Protein 3I47 (pdb70)

InterPro domains:
  IPR001753 Enoyl-CoA hydratase/isomerase-like domain [PF00378] (25-276)
  IPR014748 Enoyl-CoA hydratase, C-terminal [G3DSA:1.10.12.10] (220-282)
  IPR029045 ClpP/crotonase-like domain superfamily [SSF52096] (13-276)
  IPR051683 Enoyl-CoA Hydratase/Isomerase Domain-Containing Protein [PTHR42964] (22-277)

Organism: Legionella pneumophila subsp. pneumophila (strain Philadelphia 1 / ATCC 33152 / DSM 7513) (NCBI:txid272624)

B-factor: mean 20.6, std 8.64, range [8.98, 69.23]

Foldseek 3Di:
DPFQWDWDDDLQEIEIEGEPAVQQSADFLVSLLVLQVRLVVLLPDPSHQEYEYYYDHQWRHQYHGPVRVVVLVPDDPVRVVVRLVSLLVSLVSQLPRLHAYEYQTHAEQEQSSLLNLLSGPAYAYEQAYKYWDQQVVVVGFSPSSPVSVCVQQNPVVSVVRRVPRDMDGPVVCCVSRSHVHYHHPVCSVVVVVVVRSVLQQPQRVVSSVVVVVVVVPPPDDPDPVVVVVVVVVVVVLCPDPQNVQVVVCVVVVHRRPSD

Nearest PDB structures (foldseek):
  3i47-assembly1_A  TM=1.004E+00  e=1.026E-53  Legionella pneumophila subsp. pneumophila str. Philadelphia 1
  4kpk-assembly1_A  TM=9.362E-01  e=5.082E-29  Shewanella pealeana ATCC 700345
  1uiy-assembly1_A  TM=9.204E-01  e=7.656E-24  Thermus thermophilus
  4zu2-assembly1_C  TM=9.075E-01  e=1.411E-23  Pseudomonas aeruginosa
  4jfc-assembly1_A  TM=9.046E-01  e=9.209E-21  Polaromonas sp. JS666

Structure (mmCIF, N/CA/C/O backbone):
data_3I47
#
_entry.id   3I47
#
_cell.length_a   124.596
_cell.length_b   124.596
_cell.length_c   150.395
_cell.angle_alpha   90.000
_cell.angle_beta   90.000
_cell.angle_gamma   120.000
#
_symmetry.space_group_name_H-M   'H 3 2'
#
loop_
_entity.id
_entity.type
_entity.pdbx_description
1 polymer 'Enoyl CoA hydratase/isomerase (Crotonase)'
2 water water
#
loop_
_atom_site.group_PDB
_atom_site.id
_atom_site.type_symbol
_atom_site.label_atom_id
_atom_site.label_alt_id
_atom_site.label_comp_id
_atom_site.label_asym_id
_atom_site.label_entity_id
_atom_site.label_seq_id
_atom_site.pdbx_PDB_ins_code
_atom_site.Cartn_x
_atom_site.Cartn_y
_atom_site.Cartn_z
_atom_site.occupancy
_atom_site.B_iso_or_equiv
_atom_site.auth_seq_id
_atom_site.auth_comp_id
_atom_site.auth_asym_id
_atom_site.auth_atom_id
_atom_site.pdbx_PDB_model_num
ATOM 1 N N . SER A 1 2 ? 22.345 57.343 65.380 1.00 34.62 2 SER A N 1
ATOM 2 C CA . SER A 1 2 ? 23.004 56.039 65.099 1.00 34.34 2 SER A CA 1
ATOM 3 C C . SER A 1 2 ? 24.407 56.001 65.702 1.00 33.40 2 SER A C 1
ATOM 4 O O . SER A 1 2 ? 25.177 56.954 65.559 1.00 33.87 2 SER A O 1
ATOM 7 N N . LEU A 1 3 ? 24.726 54.905 66.386 1.00 32.28 3 LEU A N 1
ATOM 8 C CA . LEU A 1 3 ? 26.088 54.661 66.859 1.00 31.10 3 LEU A CA 1
ATOM 9 C C . LEU A 1 3 ? 26.902 54.087 65.702 1.00 30.00 3 LEU A C 1
ATOM 10 O O . LEU A 1 3 ? 26.846 52.883 65.422 1.00 31.06 3 LEU A O 1
ATOM 15 N N . SER A 1 4 ? 27.646 54.955 65.021 1.00 27.28 4 SER A N 1
ATOM 16 C CA . SER A 1 4 ? 28.309 54.564 63.783 1.00 24.62 4 SER A CA 1
ATOM 17 C C . SER A 1 4 ? 29.834 54.592 63.844 1.00 22.03 4 SER A C 1
ATOM 18 O O . SER A 1 4 ? 30.486 54.139 62.903 1.00 22.16 4 SER A O 1
ATOM 21 N N . ASP A 1 5 ? 30.400 55.097 64.938 1.00 19.97 5 ASP A N 1
ATOM 22 C CA . ASP A 1 5 ? 31.869 55.157 65.061 1.00 19.32 5 ASP A CA 1
ATOM 23 C C . ASP A 1 5 ? 32.522 53.797 65.279 1.00 18.08 5 ASP A C 1
ATOM 24 O O . ASP A 1 5 ? 33.650 53.570 64.830 1.00 17.28 5 ASP A O 1
ATOM 29 N N . LEU A 1 6 ? 31.824 52.915 65.982 1.00 17.66 6 LEU A N 1
ATOM 30 C CA . LEU A 1 6 ? 32.334 51.588 66.248 1.00 18.59 6 LEU A CA 1
ATOM 31 C C . LEU A 1 6 ? 31.194 50.605 66.074 1.00 18.36 6 LEU A C 1
ATOM 32 O O . LEU A 1 6 ? 30.196 50.684 66.794 1.00 19.28 6 LEU A O 1
ATOM 37 N N . LEU A 1 7 ? 31.334 49.712 65.098 1.00 17.02 7 LEU A N 1
ATOM 38 C CA . LEU A 1 7 ? 30.323 48.721 64.804 1.00 16.93 7 LEU A CA 1
ATOM 39 C C . LEU A 1 7 ? 30.602 47.437 65.569 1.00 17.17 7 LEU A C 1
ATOM 40 O O . LEU A 1 7 ? 31.751 47.124 65.868 1.00 17.30 7 LEU A O 1
ATOM 45 N N . TYR A 1 8 ? 29.546 46.723 65.921 1.00 17.93 8 TYR A N 1
ATOM 46 C CA . TYR A 1 8 ? 29.691 45.456 66.637 1.00 19.02 8 TYR A CA 1
ATOM 47 C C . TYR A 1 8 ? 28.664 44.463 66.138 1.00 20.10 8 TYR A C 1
ATOM 48 O O . TYR A 1 8 ? 27.461 44.745 66.157 1.00 20.62 8 TYR A O 1
ATOM 57 N N . GLU A 1 9 ? 29.133 43.306 65.673 1.00 20.53 9 GLU A N 1
ATOM 58 C CA . GLU A 1 9 ? 28.235 42.233 65.242 1.00 21.87 9 GLU A CA 1
ATOM 59 C C . GLU A 1 9 ? 28.856 40.870 65.507 1.00 21.78 9 GLU A C 1
ATOM 60 O O . GLU A 1 9 ? 30.076 40.757 65.638 1.00 21.00 9 GLU A O 1
ATOM 66 N N . ILE A 1 10 ? 28.001 39.855 65.598 1.00 22.53 10 ILE A N 1
ATOM 67 C CA . ILE A 1 10 ? 28.437 38.472 65.787 1.00 23.79 10 ILE A CA 1
ATOM 68 C C . ILE A 1 10 ? 28.074 37.647 64.552 1.00 24.78 10 ILE A C 1
ATOM 69 O O . ILE A 1 10 ? 26.924 37.681 64.098 1.00 25.09 10 ILE A O 1
ATOM 74 N N . GLN A 1 11 ? 29.060 36.943 63.998 1.00 24.96 11 GLN A N 1
ATOM 75 C CA . GLN A 1 11 ? 28.862 35.991 62.895 1.00 26.37 11 GLN A CA 1
ATOM 76 C C . GLN A 1 11 ? 29.493 34.650 63.263 1.00 27.18 11 GLN A C 1
ATOM 77 O O . GLN A 1 11 ? 30.675 34.613 63.559 1.00 27.01 11 GLN A O 1
ATOM 83 N N . ASP A 1 12 ? 28.735 33.552 63.209 1.00 28.56 12 ASP A N 1
ATOM 84 C CA . ASP A 1 12 ? 29.316 32.195 63.398 1.00 29.10 12 ASP A CA 1
ATOM 85 C C . ASP A 1 12 ? 30.344 32.126 64.556 1.00 26.05 12 ASP A C 1
ATOM 86 O O . ASP A 1 12 ? 31.495 31.672 64.378 1.00 26.52 12 ASP A O 1
ATOM 91 N N . LYS A 1 13 ? 29.911 32.594 65.728 1.00 22.61 13 LYS A N 1
ATOM 92 C CA . LYS A 1 13 ? 30.687 32.574 66.975 1.00 19.91 13 LYS A CA 1
ATOM 93 C C . LYS A 1 13 ? 31.908 33.496 66.989 1.00 17.35 13 LYS A C 1
ATOM 94 O O . LYS A 1 13 ? 32.739 33.416 67.901 1.00 17.02 13 LYS A O 1
ATOM 100 N N . VAL A 1 14 ? 31.976 34.392 66.004 1.00 16.57 14 VAL A N 1
ATOM 101 C CA . VAL A 1 14 ? 33.029 35.413 65.956 1.00 16.23 14 VAL A CA 1
ATOM 102 C C . VAL A 1 14 ? 32.429 36.795 66.247 1.00 16.17 14 VAL A C 1
ATOM 103 O O . VAL A 1 14 ? 31.532 37.259 65.535 1.00 17.21 14 VAL A O 1
ATOM 107 N N . GLY A 1 15 ? 32.925 37.448 67.295 1.00 15.26 15 GLY A N 1
ATOM 108 C CA . GLY A 1 15 ? 32.510 38.827 67.598 1.00 15.57 15 GLY A CA 1
ATOM 109 C C . GLY A 1 15 ? 33.409 39.777 66.841 1.00 16.15 15 GLY A C 1
ATOM 110 O O . GLY A 1 15 ? 34.631 39.671 66.929 1.00 17.01 15 GLY A O 1
ATOM 111 N N . LEU A 1 16 ? 32.806 40.686 66.082 1.00 16.18 16 LEU A N 1
ATOM 112 C CA . LEU A 1 16 ? 33.554 41.589 65.210 1.00 16.97 16 LEU A CA 1
ATOM 113 C C . LEU A 1 16 ? 33.367 43.028 65.666 1.00 16.38 16 LEU A C 1
ATOM 114 O O . LEU A 1 16 ? 32.242 43.533 65.661 1.00 17.75 16 LEU A O 1
ATOM 119 N N . LEU A 1 17 ? 34.454 43.668 66.097 1.00 14.57 17 LEU A N 1
ATOM 120 C CA . LEU A 1 17 ? 34.438 45.098 66.433 1.00 15.02 17 LEU A CA 1
ATOM 121 C C . LEU A 1 17 ? 35.089 45.816 65.279 1.00 14.53 17 LEU A C 1
ATOM 122 O O . LEU A 1 17 ? 36.240 45.522 64.949 1.00 14.53 17 LEU A O 1
ATOM 127 N N . THR A 1 18 ? 34.367 46.747 64.658 1.00 13.35 18 THR A N 1
ATOM 128 C CA . THR A 1 18 ? 34.895 47.468 63.500 1.00 13.59 18 THR A CA 1
ATOM 129 C C . THR A 1 18 ? 34.984 48.977 63.737 1.00 13.38 18 THR A C 1
ATOM 130 O O . THR A 1 18 ? 33.959 49.655 63.868 1.00 13.74 18 THR A O 1
ATOM 134 N N . MET A 1 19 ? 36.208 49.498 63.766 1.00 12.59 19 MET A N 1
ATOM 135 C CA . MET A 1 19 ? 36.406 50.946 63.834 1.00 12.37 19 MET A CA 1
ATOM 136 C C . MET A 1 19 ? 35.908 51.570 62.532 1.00 13.26 19 MET A C 1
ATOM 137 O O . MET A 1 19 ? 36.318 51.170 61.443 1.00 13.68 19 MET A O 1
ATOM 142 N N . ASN A 1 20 ? 35.021 52.556 62.654 1.00 13.88 20 ASN A N 1
ATOM 143 C CA . ASN A 1 20 ? 34.269 53.025 61.492 1.00 14.70 20 ASN A CA 1
ATOM 144 C C . ASN A 1 20 ? 34.281 54.554 61.350 1.00 14.79 20 ASN A C 1
ATOM 145 O O . ASN A 1 20 ? 33.355 55.145 60.766 1.00 15.44 20 ASN A O 1
ATOM 150 N N . ARG A 1 21 ? 35.331 55.193 61.861 1.00 14.03 21 ARG A N 1
ATOM 151 C CA . ARG A 1 21 ? 35.532 56.633 61.623 1.00 15.02 21 ARG A CA 1
ATOM 152 C C . ARG A 1 21 ? 36.281 56.820 60.310 1.00 16.03 21 ARG A C 1
ATOM 153 O O . ARG A 1 21 ? 37.459 57.185 60.299 1.00 15.77 21 ARG A O 1
ATOM 161 N N . ILE A 1 22 ? 35.594 56.538 59.204 1.00 16.81 22 ILE A N 1
ATOM 162 C CA . ILE A 1 22 ? 36.235 56.502 57.890 1.00 17.76 22 ILE A CA 1
ATOM 163 C C . ILE A 1 22 ? 36.851 57.848 57.497 1.00 17.77 22 ILE A C 1
ATOM 164 O O . ILE A 1 22 ? 37.997 57.901 57.051 1.00 17.87 22 ILE A O 1
ATOM 169 N N . SER A 1 23 ? 36.115 58.937 57.694 1.00 18.52 23 SER A N 1
ATOM 170 C CA . SER A 1 23 ? 36.608 60.247 57.279 1.00 19.15 23 SER A CA 1
ATOM 171 C C . SER A 1 23 ? 37.815 60.730 58.092 1.00 19.35 23 SER A C 1
ATOM 172 O O . SER A 1 23 ? 38.626 61.524 57.596 1.00 20.99 23 SER A O 1
ATOM 175 N N . LYS A 1 24 ? 37.932 60.245 59.330 1.00 17.93 24 LYS A N 1
ATOM 176 C CA . LYS A 1 24 ? 39.028 60.609 60.230 1.00 17.68 24 LYS A CA 1
ATOM 177 C C . LYS A 1 24 ? 40.112 59.525 60.289 1.00 16.42 24 LYS A C 1
ATOM 178 O O . LYS A 1 24 ? 41.027 59.604 61.109 1.00 15.78 24 LYS A O 1
ATOM 184 N N . HIS A 1 25 ? 40.007 58.524 59.415 1.00 16.00 25 HIS A N 1
ATOM 185 C CA . HIS A 1 25 ? 40.987 57.420 59.354 1.00 16.55 25 HIS A CA 1
ATOM 186 C C . HIS A 1 25 ? 41.183 56.726 60.699 1.00 14.83 25 HIS A C 1
ATOM 187 O O . HIS A 1 25 ? 42.302 56.289 61.037 1.00 14.73 25 HIS A O 1
ATOM 194 N N . ASN A 1 26 ? 40.094 56.611 61.460 1.00 13.98 26 ASN A N 1
ATOM 195 C CA . ASN A 1 26 ? 40.120 55.923 62.754 1.00 13.31 26 ASN A CA 1
ATOM 196 C C . ASN A 1 26 ? 41.154 56.472 63.723 1.00 13.47 26 ASN A C 1
ATOM 197 O O . ASN A 1 26 ? 41.702 55.740 64.548 1.00 13.48 26 ASN A O 1
ATOM 202 N N . ALA A 1 27 ? 41.372 57.783 63.650 1.00 13.38 27 ALA A N 1
ATOM 203 C CA . ALA A 1 27 ? 42.296 58.436 64.572 1.00 13.66 27 ALA A CA 1
ATOM 204 C C . ALA A 1 27 ? 41.744 58.338 65.990 1.00 13.99 27 ALA A C 1
ATOM 205 O O . ALA A 1 27 ? 40.546 58.559 66.220 1.00 15.24 27 ALA A O 1
ATOM 207 N N . PHE A 1 28 ? 42.613 57.989 66.931 1.00 13.11 28 PHE A N 1
ATOM 208 C CA . PHE A 1 28 ? 42.201 57.663 68.302 1.00 13.61 28 PHE A CA 1
ATOM 209 C C . PHE A 1 28 ? 41.863 58.876 69.164 1.00 13.71 28 PHE A C 1
ATOM 210 O O . PHE A 1 28 ? 42.521 59.928 69.097 1.00 13.85 28 PHE A O 1
ATOM 218 N N . ASP A 1 29 ? 40.826 58.729 69.979 1.00 12.57 29 ASP A N 1
ATOM 219 C CA . ASP A 1 29 ? 40.604 59.620 71.123 1.00 12.52 29 ASP A CA 1
ATOM 220 C C . ASP A 1 29 ? 39.972 58.810 72.254 1.00 12.49 29 ASP A C 1
ATOM 221 O O . ASP A 1 29 ? 39.706 57.609 72.083 1.00 13.19 29 ASP A O 1
ATOM 226 N N . ASN A 1 30 ? 39.746 59.437 73.404 1.00 12.59 30 ASN A N 1
ATOM 227 C CA . ASN A 1 30 ? 39.261 58.705 74.561 1.00 13.10 30 ASN A CA 1
ATOM 228 C C . ASN A 1 30 ? 37.820 58.212 74.366 1.00 13.05 30 ASN A C 1
ATOM 229 O O . ASN A 1 30 ? 37.445 57.198 74.946 1.00 13.84 30 ASN A O 1
ATOM 234 N N . GLN A 1 31 ? 37.040 58.907 73.536 1.00 12.50 31 GLN A N 1
ATOM 235 C CA . GLN A 1 31 ? 35.644 58.497 73.268 1.00 12.37 31 GLN A CA 1
ATOM 236 C C . GLN A 1 31 ? 35.605 57.200 72.453 1.00 13.43 31 GLN A C 1
ATOM 237 O O . GLN A 1 31 ? 34.923 56.245 72.841 1.00 13.55 31 GLN A O 1
ATOM 243 N N . LEU A 1 32 ? 36.348 57.153 71.344 1.00 13.80 32 LEU A N 1
ATOM 244 C CA . LEU A 1 32 ? 36.369 55.949 70.521 1.00 14.16 32 LEU A CA 1
ATOM 245 C C . LEU A 1 32 ? 36.888 54.763 71.338 1.00 13.02 32 LEU A C 1
ATOM 246 O O . LEU A 1 32 ? 36.343 53.660 71.273 1.00 13.15 32 LEU A O 1
ATOM 251 N N . LEU A 1 33 ? 37.958 54.992 72.096 1.00 12.51 33 LEU A N 1
ATOM 252 C CA . LEU A 1 33 ? 38.548 53.900 72.886 1.00 13.37 33 LEU A CA 1
ATOM 253 C C . LEU A 1 33 ? 37.621 53.405 73.998 1.00 13.46 33 LEU A C 1
ATOM 254 O O . LEU A 1 33 ? 37.638 52.221 74.344 1.00 13.73 33 LEU A O 1
ATOM 259 N N . THR A 1 34 ? 36.807 54.300 74.559 1.00 13.30 34 THR A N 1
ATOM 260 C CA . THR A 1 34 ? 35.807 53.899 75.550 1.00 12.99 34 THR A CA 1
ATOM 261 C C . THR A 1 34 ? 34.744 53.012 74.912 1.00 13.42 34 THR A C 1
ATOM 262 O O . THR A 1 34 ? 34.371 51.995 75.501 1.00 13.98 34 THR A O 1
ATOM 266 N N . GLU A 1 35 ? 34.284 53.374 73.711 1.00 13.25 35 GLU A N 1
ATOM 267 C CA . GLU A 1 35 ? 33.361 52.510 72.952 1.00 13.95 35 GLU A CA 1
ATOM 268 C C . GLU A 1 35 ? 33.951 51.124 72.763 1.00 13.96 35 GLU A C 1
ATOM 269 O O . GLU A 1 35 ? 33.270 50.119 72.948 1.00 14.10 35 GLU A O 1
ATOM 275 N N . MET A 1 36 ? 35.223 51.078 72.380 1.00 13.47 36 MET A N 1
ATOM 276 C CA . MET A 1 36 ? 35.910 49.805 72.180 1.00 14.37 36 MET A CA 1
ATOM 277 C C . MET A 1 36 ? 35.939 48.969 73.449 1.00 14.47 36 MET A C 1
ATOM 278 O O . MET A 1 36 ? 35.674 47.764 73.400 1.00 14.79 36 MET A O 1
ATOM 283 N N . ARG A 1 37 ? 36.235 49.605 74.583 1.00 14.25 37 ARG A N 1
ATOM 284 C CA . ARG A 1 37 ? 36.244 48.900 75.877 1.00 14.52 37 ARG A CA 1
ATOM 285 C C . ARG A 1 37 ? 34.896 48.232 76.163 1.00 14.47 37 ARG A C 1
ATOM 286 O O . ARG A 1 37 ? 34.838 47.066 76.576 1.00 14.90 37 ARG A O 1
ATOM 294 N N . ILE A 1 38 ? 33.814 48.982 75.958 1.00 14.14 38 ILE A N 1
ATOM 295 C CA . ILE A 1 38 ? 32.483 48.461 76.251 1.00 13.82 38 ILE A CA 1
ATOM 296 C C . ILE A 1 38 ? 32.127 47.291 75.351 1.00 13.69 38 ILE A C 1
ATOM 297 O O . ILE A 1 38 ? 31.660 46.253 75.835 1.00 13.13 38 ILE A O 1
ATOM 302 N N . ARG A 1 39 ? 32.345 47.447 74.048 1.00 14.10 39 ARG A N 1
ATOM 303 C CA . ARG A 1 39 ? 32.020 46.364 73.114 1.00 15.05 39 ARG A CA 1
ATOM 304 C C . ARG A 1 39 ? 32.889 45.142 73.361 1.00 14.68 39 ARG A C 1
ATOM 305 O O . ARG A 1 39 ? 32.407 44.015 73.270 1.00 15.45 39 ARG A O 1
ATOM 313 N N . LEU A 1 40 ? 34.172 45.354 73.662 1.00 14.36 40 LEU A N 1
ATOM 314 C CA . LEU A 1 40 ? 35.063 44.240 73.967 1.00 14.88 40 LEU A CA 1
ATOM 315 C C . LEU A 1 40 ? 34.566 43.470 75.188 1.00 15.91 40 LEU A C 1
ATOM 316 O O . LEU A 1 40 ? 34.514 42.231 75.170 1.00 15.73 40 LEU A O 1
ATOM 321 N N . ASP A 1 41 ? 34.185 44.203 76.236 1.00 16.74 41 ASP A N 1
ATOM 322 C CA . ASP A 1 41 ? 33.650 43.601 77.456 1.00 18.63 41 ASP A CA 1
ATOM 323 C C . ASP A 1 41 ? 32.425 42.746 77.144 1.00 16.94 41 ASP A C 1
ATOM 324 O O . ASP A 1 41 ? 32.307 41.628 77.635 1.00 17.00 41 ASP A O 1
ATOM 329 N N . SER A 1 42 ? 31.532 43.269 76.310 1.00 15.04 42 SER A N 1
ATOM 330 C CA . SER A 1 42 ? 30.344 42.526 75.904 1.00 15.02 42 SER A CA 1
ATOM 331 C C . SER A 1 42 ? 30.727 41.214 75.211 1.00 15.25 42 SER A C 1
ATOM 332 O O . SER A 1 42 ? 30.181 40.146 75.535 1.00 17.02 42 SER A O 1
ATOM 335 N N . ALA A 1 43 ? 31.678 41.286 74.281 1.00 14.75 43 ALA A N 1
ATOM 336 C CA . ALA A 1 43 ? 32.094 40.104 73.521 1.00 15.09 43 ALA A CA 1
ATOM 337 C C . ALA A 1 43 ? 32.755 39.067 74.429 1.00 16.34 43 ALA A C 1
ATOM 338 O O . ALA A 1 43 ? 32.500 37.858 74.309 1.00 16.26 43 ALA A O 1
ATOM 340 N N . ILE A 1 44 ? 33.594 39.540 75.347 1.00 17.15 44 ILE A N 1
ATOM 341 C CA . ILE A 1 44 ? 34.287 38.646 76.286 1.00 18.37 44 ILE A CA 1
ATOM 342 C C . ILE A 1 44 ? 33.289 37.895 77.168 1.00 19.19 44 ILE A C 1
ATOM 343 O O . ILE A 1 44 ? 33.504 36.722 77.499 1.00 19.12 44 ILE A O 1
ATOM 348 N N . ASN A 1 45 ? 32.182 38.553 77.508 1.00 19.77 45 ASN A N 1
ATOM 349 C CA . ASN A 1 45 ? 31.196 37.981 78.425 1.00 21.47 45 ASN A CA 1
ATOM 350 C C . ASN A 1 45 ? 30.010 37.306 77.732 1.00 21.90 45 ASN A C 1
ATOM 351 O O . ASN A 1 45 ? 29.119 36.766 78.407 1.00 23.45 45 ASN A O 1
ATOM 356 N N . ASP A 1 46 ? 30.010 37.318 76.399 1.00 20.56 46 ASP A N 1
ATOM 357 C CA . ASP A 1 46 ? 28.938 36.700 75.609 1.00 20.66 46 ASP A CA 1
ATOM 358 C C . ASP A 1 46 ? 29.267 35.244 75.284 1.00 20.06 46 ASP A C 1
ATOM 359 O O . ASP A 1 46 ? 30.193 34.966 74.528 1.00 19.39 46 ASP A O 1
ATOM 364 N N . THR A 1 47 ? 28.491 34.316 75.843 1.00 20.62 47 THR A N 1
ATOM 365 C CA . THR A 1 47 ? 28.727 32.894 75.600 1.00 20.99 47 THR A CA 1
ATOM 366 C C . THR A 1 47 ? 28.536 32.493 74.132 1.00 21.66 47 THR A C 1
ATOM 367 O O . THR A 1 47 ? 28.993 31.424 73.726 1.00 22.84 47 THR A O 1
ATOM 371 N N . ASN A 1 48 ? 27.876 33.343 73.345 1.00 21.13 48 ASN A N 1
ATOM 372 C CA . ASN A 1 48 ? 27.722 33.115 71.903 1.00 21.43 48 ASN A CA 1
ATOM 373 C C . ASN A 1 48 ? 28.978 33.447 71.081 1.00 20.76 48 ASN A C 1
ATOM 374 O O . ASN A 1 48 ? 29.038 33.159 69.883 1.00 21.76 48 ASN A O 1
ATOM 379 N N . VAL A 1 49 ? 29.969 34.057 71.729 1.00 18.43 49 VAL A N 1
ATOM 380 C CA . VAL A 1 49 ? 31.215 34.459 71.071 1.00 17.00 49 VAL A CA 1
ATOM 381 C C . VAL A 1 49 ? 32.361 33.571 71.538 1.00 16.37 49 VAL A C 1
ATOM 382 O O . VAL A 1 49 ? 32.569 33.410 72.739 1.00 17.36 49 VAL A O 1
ATOM 386 N N . ARG A 1 50 ? 33.090 32.990 70.586 1.00 15.46 50 ARG A N 1
ATOM 387 C CA . ARG A 1 50 ? 34.294 32.224 70.886 1.00 16.04 50 ARG A CA 1
ATOM 388 C C . ARG A 1 50 ? 35.559 32.966 70.507 1.00 16.56 50 ARG A C 1
ATOM 389 O O . ARG A 1 50 ? 36.591 32.772 71.151 1.00 17.82 50 ARG A O 1
ATOM 397 N N . VAL A 1 51 ? 35.499 33.781 69.453 1.00 14.97 51 VAL A N 1
ATOM 398 C CA . VAL A 1 51 ? 36.701 34.472 68.943 1.00 14.34 51 VAL A CA 1
ATOM 399 C C . VAL A 1 51 ? 36.339 35.935 68.742 1.00 13.74 51 VAL A C 1
ATOM 400 O O . VAL A 1 51 ? 35.233 36.235 68.303 1.00 13.75 51 VAL A O 1
ATOM 404 N N . ILE A 1 52 ? 37.267 36.827 69.080 1.00 13.68 52 ILE A N 1
ATOM 405 C CA . ILE A 1 52 ? 37.053 38.269 68.927 1.00 13.96 52 ILE A CA 1
ATOM 406 C C . ILE A 1 52 ? 37.996 38.845 67.883 1.00 13.96 52 ILE A C 1
ATOM 407 O O . ILE A 1 52 ? 39.201 38.602 67.939 1.00 13.73 52 ILE A O 1
ATOM 412 N N . VAL A 1 53 ? 37.436 39.607 66.945 1.00 13.91 53 VAL A N 1
ATOM 413 C CA . VAL A 1 53 ? 38.217 40.283 65.902 1.00 13.52 53 VAL A CA 1
ATOM 414 C C . VAL A 1 53 ? 38.080 41.797 66.030 1.00 14.16 53 VAL A C 1
ATOM 415 O O . VAL A 1 53 ? 36.968 42.313 66.118 1.00 15.01 53 VAL A O 1
ATOM 419 N N . LEU A 1 54 ? 39.216 42.487 66.069 1.00 13.43 54 LEU A N 1
ATOM 420 C CA . LEU A 1 54 ? 39.246 43.951 65.953 1.00 13.92 54 LEU A CA 1
ATOM 421 C C . LEU A 1 54 ? 39.684 44.307 64.543 1.00 13.17 54 LEU A C 1
ATOM 422 O O . LEU A 1 54 ? 40.771 43.920 64.109 1.00 13.99 54 LEU A O 1
ATOM 427 N N . LYS A 1 55 ? 38.841 45.046 63.826 1.00 12.75 55 LYS A N 1
ATOM 428 C CA . LYS A 1 55 ? 39.144 45.431 62.454 1.00 12.96 55 LYS A CA 1
ATOM 429 C C . LYS A 1 55 ? 38.681 46.845 62.203 1.00 13.09 55 LYS A C 1
ATOM 430 O O . LYS A 1 55 ? 38.243 47.518 63.133 1.00 13.35 55 LYS A O 1
ATOM 436 N N . ALA A 1 56 ? 38.795 47.290 60.959 1.00 12.08 56 ALA A N 1
ATOM 437 C CA . ALA A 1 56 ? 38.540 48.693 60.638 1.00 12.47 56 ALA A CA 1
ATOM 438 C C . ALA A 1 56 ? 38.008 48.832 59.225 1.00 14.31 56 ALA A C 1
ATOM 439 O O . ALA A 1 56 ? 38.365 48.058 58.337 1.00 15.22 56 ALA A O 1
ATOM 441 N N . ASN A 1 57 ? 37.152 49.832 59.035 1.00 14.55 57 ASN A N 1
ATOM 442 C CA . ASN A 1 57 ? 36.739 50.257 57.702 1.00 15.14 57 ASN A CA 1
ATOM 443 C C . ASN A 1 57 ? 37.557 51.461 57.249 1.00 15.65 57 ASN A C 1
ATOM 444 O O . ASN A 1 57 ? 38.291 52.062 58.037 1.00 16.16 57 ASN A O 1
ATOM 449 N N . GLY A 1 58 ? 37.437 51.796 55.967 1.00 16.40 58 GLY A N 1
ATOM 450 C CA . GLY A 1 58 ? 38.176 52.915 55.395 1.00 16.57 58 GLY A CA 1
ATOM 451 C C . GLY A 1 58 ? 39.600 52.542 55.010 1.00 17.06 58 GLY A C 1
ATOM 452 O O . GLY A 1 58 ? 39.956 51.361 54.951 1.00 16.96 58 GLY A O 1
ATOM 453 N N . LYS A 1 59 ? 40.405 53.564 54.740 1.00 17.80 59 LYS A N 1
ATOM 454 C CA . LYS A 1 59 ? 41.762 53.376 54.218 1.00 18.08 59 LYS A CA 1
ATOM 455 C C . LYS A 1 59 ? 42.728 52.795 55.246 1.00 16.76 59 LYS A C 1
ATOM 456 O O . LYS A 1 59 ? 43.638 52.039 54.885 1.00 16.66 59 LYS A O 1
ATOM 462 N N . HIS A 1 60 ? 42.518 53.142 56.515 1.00 15.79 60 HIS A N 1
ATOM 463 C CA . HIS A 1 60 ? 43.529 52.900 57.553 1.00 15.19 60 HIS A CA 1
ATOM 464 C C . HIS A 1 60 ? 42.973 52.304 58.824 1.00 13.88 60 HIS A C 1
ATOM 465 O O . HIS A 1 60 ? 41.939 52.753 59.327 1.00 14.61 60 HIS A O 1
ATOM 472 N N . PHE A 1 61 ? 43.692 51.328 59.369 1.00 12.78 61 PHE A N 1
ATOM 473 C CA . PHE A 1 61 ? 43.360 50.761 60.670 1.00 12.93 61 PHE A CA 1
ATOM 474 C C . PHE A 1 61 ? 43.286 51.878 61.725 1.00 13.29 61 PHE A C 1
ATOM 475 O O . PHE A 1 61 ? 42.274 52.008 62.420 1.00 13.49 61 PHE A O 1
ATOM 483 N N . SER A 1 62 ? 44.367 52.643 61.863 1.00 13.29 62 SER A N 1
ATOM 484 C CA . SER A 1 62 ? 44.335 53.904 62.617 1.00 13.74 62 SER A CA 1
ATOM 485 C C . SER A 1 62 ? 45.509 54.772 62.235 1.00 14.72 62 SER A C 1
ATOM 486 O O . SER A 1 62 ? 46.653 54.400 62.487 1.00 15.06 62 SER A O 1
ATOM 489 N N . ALA A 1 63 ? 45.220 55.927 61.638 1.00 14.24 63 ALA A N 1
ATOM 490 C CA . ALA A 1 63 ? 46.280 56.822 61.137 1.00 15.18 63 ALA A CA 1
ATOM 491 C C . ALA A 1 63 ? 47.085 57.540 62.230 1.00 15.49 63 ALA A C 1
ATOM 492 O O . ALA A 1 63 ? 48.129 58.146 61.938 1.00 16.07 63 ALA A O 1
ATOM 494 N N . GLY A 1 64 ? 46.627 57.461 63.477 1.00 15.18 64 GLY A N 1
ATOM 495 C CA . GLY A 1 64 ? 47.274 58.170 64.578 1.00 14.76 64 GLY A CA 1
ATOM 496 C C . GLY A 1 64 ? 46.261 58.690 65.579 1.00 14.62 64 GLY A C 1
ATOM 497 O O . GLY A 1 64 ? 45.211 58.092 65.766 1.00 15.02 64 GLY A O 1
ATOM 498 N N . ALA A 1 65 ? 46.601 59.791 66.239 1.00 14.88 65 ALA A N 1
ATOM 499 C CA . ALA A 1 65 ? 45.720 60.390 67.244 1.00 14.94 65 ALA A CA 1
ATOM 500 C C . ALA A 1 65 ? 44.847 61.439 66.584 1.00 14.74 65 ALA A C 1
ATOM 501 O O . ALA A 1 65 ? 45.283 62.142 65.666 1.00 15.59 65 ALA A O 1
ATOM 503 N N . ASP A 1 66 ? 43.601 61.533 67.048 1.00 14.22 66 ASP A N 1
ATOM 504 C CA . ASP A 1 66 ? 42.671 62.541 66.554 1.00 14.82 66 ASP A CA 1
ATOM 505 C C . ASP A 1 66 ? 43.155 63.954 66.899 1.00 15.10 66 ASP A C 1
ATOM 506 O O . ASP A 1 66 ? 43.578 64.212 68.025 1.00 15.12 66 ASP A O 1
ATOM 511 N N . LEU A 1 67 ? 43.099 64.849 65.915 1.00 16.03 67 LEU A N 1
ATOM 512 C CA . LEU A 1 67 ? 43.678 66.193 66.068 1.00 17.98 67 LEU A CA 1
ATOM 513 C C . LEU A 1 67 ? 42.936 67.061 67.080 1.00 16.65 67 LEU A C 1
ATOM 514 O O . LEU A 1 67 ? 43.561 67.855 67.784 1.00 16.75 67 LEU A O 1
ATOM 519 N N . THR A 1 68 ? 41.619 66.904 67.160 1.00 16.13 68 THR A N 1
ATOM 520 C CA . THR A 1 68 ? 40.840 67.629 68.171 1.00 15.23 68 THR A CA 1
ATOM 521 C C . THR A 1 68 ? 41.234 67.161 69.569 1.00 14.70 68 THR A C 1
ATOM 522 O O . THR A 1 68 ? 41.475 67.975 70.469 1.00 15.46 68 THR A O 1
ATOM 526 N N . TRP A 1 69 ? 41.314 65.842 69.746 1.00 14.28 69 TRP A N 1
ATOM 527 C CA . TRP A 1 69 ? 41.748 65.291 71.013 1.00 13.85 69 TRP A CA 1
ATOM 528 C C . TRP A 1 69 ? 43.177 65.736 71.350 1.00 14.17 69 TRP A C 1
ATOM 529 O O . TRP A 1 69 ? 43.464 66.055 72.501 1.00 14.22 69 TRP A O 1
ATOM 540 N N . MET A 1 70 ? 44.067 65.751 70.358 1.00 14.56 70 MET A N 1
ATOM 541 C CA . MET A 1 70 ? 45.449 66.147 70.625 1.00 15.92 70 MET A CA 1
ATOM 542 C C . MET A 1 70 ? 45.534 67.579 71.161 1.00 15.46 70 MET A C 1
ATOM 543 O O . MET A 1 70 ? 46.288 67.856 72.099 1.00 15.12 70 MET A O 1
ATOM 548 N N . GLN A 1 71 ? 44.751 68.478 70.573 1.00 15.28 71 GLN A N 1
ATOM 549 C CA . GLN A 1 71 ? 44.733 69.853 71.057 1.00 16.56 71 GLN A CA 1
ATOM 550 C C . GLN A 1 71 ? 44.203 69.926 72.500 1.00 15.85 71 GLN A C 1
ATOM 551 O O . GLN A 1 71 ? 44.744 70.668 73.337 1.00 16.50 71 GLN A O 1
ATOM 557 N N . SER A 1 72 ? 43.170 69.144 72.795 1.00 14.74 72 SER A N 1
ATOM 558 C CA . SER A 1 72 ? 42.624 69.090 74.152 1.00 14.24 72 SER A CA 1
ATOM 559 C C . SER A 1 72 ? 43.673 68.548 75.121 1.00 13.69 72 SER A C 1
ATOM 560 O O . SER A 1 72 ? 43.908 69.123 76.192 1.00 14.72 72 SER A O 1
ATOM 563 N N . MET A 1 73 ? 44.313 67.443 74.736 1.00 13.34 73 MET A N 1
ATOM 564 C CA . MET A 1 73 ? 45.303 66.787 75.587 1.00 12.83 73 MET A CA 1
ATOM 565 C C . MET A 1 73 ? 46.532 67.665 75.867 1.00 13.27 73 MET A C 1
ATOM 566 O O . MET A 1 73 ? 47.084 67.617 76.965 1.00 13.02 73 MET A O 1
ATOM 571 N N . ALA A 1 74 ? 46.928 68.481 74.890 1.00 13.68 74 ALA A N 1
ATOM 572 C CA . ALA A 1 74 ? 48.071 69.387 75.068 1.00 14.47 74 ALA A CA 1
ATOM 573 C C . ALA A 1 74 ? 47.860 70.323 76.255 1.00 15.24 74 ALA A C 1
ATOM 574 O O . ALA A 1 74 ? 48.822 70.780 76.882 1.00 15.47 74 ALA A O 1
ATOM 576 N N . ASN A 1 75 ? 46.592 70.599 76.568 1.00 15.61 75 ASN A N 1
ATOM 577 C CA . ASN A 1 75 ? 46.242 71.497 77.670 1.00 16.47 75 ASN A CA 1
ATOM 578 C C . ASN A 1 75 ? 45.886 70.793 78.984 1.00 16.16 75 ASN A C 1
ATOM 579 O O . ASN A 1 75 ? 45.588 71.452 79.993 1.00 16.71 75 ASN A O 1
ATOM 584 N N . PHE A 1 76 ? 45.903 69.461 78.985 1.00 14.92 76 PHE A N 1
ATOM 585 C CA . PHE A 1 76 ? 45.640 68.708 80.211 1.00 14.76 76 PHE A CA 1
ATOM 586 C C . PHE A 1 76 ? 46.726 68.884 81.267 1.00 15.27 76 PHE A C 1
ATOM 587 O O . PHE A 1 76 ? 47.912 69.006 80.948 1.00 15.93 76 PHE A O 1
ATOM 595 N N . THR A 1 77 ? 46.311 68.860 82.531 1.00 15.31 77 THR A N 1
ATOM 596 C CA . THR A 1 77 ? 47.238 68.706 83.651 1.00 15.73 77 THR A CA 1
ATOM 597 C C . THR A 1 77 ? 47.772 67.266 83.688 1.00 15.61 77 THR A C 1
ATOM 598 O O . THR A 1 77 ? 47.265 66.366 82.985 1.00 15.22 77 THR A O 1
ATOM 602 N N . GLU A 1 78 ? 48.775 67.029 84.528 1.00 15.76 78 GLU A N 1
ATOM 603 C CA . GLU A 1 78 ? 49.330 65.679 84.658 1.00 15.80 78 GLU A CA 1
ATOM 604 C C . GLU A 1 78 ? 48.255 64.686 85.127 1.00 15.55 78 GLU A C 1
ATOM 605 O O . GLU A 1 78 ? 48.163 63.573 84.610 1.00 15.29 78 GLU A O 1
ATOM 611 N N . GLU A 1 79 ? 47.436 65.113 86.090 1.00 15.90 79 GLU A N 1
ATOM 612 C CA A GLU A 1 79 ? 46.380 64.244 86.613 0.50 16.05 79 GLU A CA 1
ATOM 613 C CA B GLU A 1 79 ? 46.355 64.308 86.637 0.50 15.99 79 GLU A CA 1
ATOM 614 C C . GLU A 1 79 ? 45.315 63.952 85.556 1.00 15.20 79 GLU A C 1
ATOM 615 O O . GLU A 1 79 ? 44.845 62.818 85.465 1.00 14.85 79 GLU A O 1
ATOM 626 N N . GLU A 1 80 ? 44.962 64.950 84.741 1.00 14.60 80 GLU A N 1
ATOM 627 C CA . GLU A 1 80 ? 44.016 64.758 83.631 1.00 13.93 80 GLU A CA 1
ATOM 628 C C . GLU A 1 80 ? 44.601 63.815 82.579 1.00 13.36 80 GLU A C 1
ATOM 629 O O . GLU A 1 80 ? 43.889 62.968 82.016 1.00 13.28 80 GLU A O 1
ATOM 635 N N . ASN A 1 81 ? 45.902 63.950 82.335 1.00 13.02 81 ASN A N 1
ATOM 636 C CA . ASN A 1 81 ? 46.592 63.028 81.426 1.00 12.78 81 ASN A CA 1
ATOM 637 C C . ASN A 1 81 ? 46.626 61.588 81.921 1.00 13.31 81 ASN A C 1
ATOM 638 O O . ASN A 1 81 ? 46.552 60.655 81.114 1.00 13.59 81 ASN A O 1
ATOM 643 N N . LEU A 1 82 ? 46.784 61.400 83.228 1.00 13.77 82 LEU A N 1
ATOM 644 C CA . LEU A 1 82 ? 46.760 60.051 83.804 1.00 14.34 82 LEU A CA 1
ATOM 645 C C . LEU A 1 82 ? 45.402 59.371 83.547 1.00 14.32 82 LEU A C 1
ATOM 646 O O . LEU A 1 82 ? 45.348 58.234 83.085 1.00 14.85 82 LEU A O 1
ATOM 651 N N . GLU A 1 83 ? 44.320 60.083 83.848 1.00 14.65 83 GLU A N 1
ATOM 652 C CA A GLU A 1 83 ? 42.962 59.581 83.614 0.50 15.27 83 GLU A CA 1
ATOM 653 C CA B GLU A 1 83 ? 42.981 59.552 83.619 0.50 15.39 83 GLU A CA 1
ATOM 654 C C . GLU A 1 83 ? 42.755 59.256 82.140 1.00 14.87 83 GLU A C 1
ATOM 655 O O . GLU A 1 83 ? 42.236 58.200 81.789 1.00 14.74 83 GLU A O 1
ATOM 666 N N . ASP A 1 84 ? 43.160 60.183 81.274 1.00 14.58 84 ASP A N 1
ATOM 667 C CA . ASP A 1 84 ? 43.024 59.986 79.837 1.00 14.13 84 ASP A CA 1
ATOM 668 C C . ASP A 1 84 ? 43.825 58.762 79.357 1.00 13.21 84 ASP A C 1
ATOM 669 O O . ASP A 1 84 ? 43.306 57.934 78.601 1.00 12.80 84 ASP A O 1
ATOM 674 N N . SER A 1 85 ? 45.067 58.643 79.808 1.00 13.15 85 SER A N 1
ATOM 675 C CA . SER A 1 85 ? 45.938 57.549 79.366 1.00 13.35 85 SER A CA 1
ATOM 676 C C . SER A 1 85 ? 45.440 56.193 79.836 1.00 13.22 85 SER A C 1
ATOM 677 O O . SER A 1 85 ? 45.709 55.182 79.186 1.00 13.79 85 SER A O 1
ATOM 680 N N . LEU A 1 86 ? 44.726 56.175 80.967 1.00 12.95 86 LEU A N 1
ATOM 681 C CA . LEU A 1 86 ? 44.181 54.926 81.493 1.00 13.69 86 LEU A CA 1
ATOM 682 C C . LEU A 1 86 ? 43.024 54.377 80.651 1.00 13.53 86 LEU A C 1
ATOM 683 O O . LEU A 1 86 ? 42.681 53.204 80.783 1.00 13.60 86 LEU A O 1
ATOM 688 N N . VAL A 1 87 ? 42.439 55.205 79.778 1.00 13.18 87 VAL A N 1
ATOM 689 C CA . VAL A 1 87 ? 41.433 54.687 78.841 1.00 12.22 87 VAL A CA 1
ATOM 690 C C . VAL A 1 87 ? 42.090 53.675 77.902 1.00 12.79 87 VAL A C 1
ATOM 691 O O . VAL A 1 87 ? 41.673 52.510 77.871 1.00 12.88 87 VAL A O 1
ATOM 695 N N . LEU A 1 88 ? 43.134 54.098 77.185 1.00 13.00 88 LEU A N 1
ATOM 696 C CA . LEU A 1 88 ? 43.916 53.164 76.353 1.00 13.67 88 LEU A CA 1
ATOM 697 C C . LEU A 1 88 ? 44.534 52.065 77.214 1.00 13.74 88 LEU A C 1
ATOM 698 O O . LEU A 1 88 ? 44.493 50.898 76.839 1.00 13.76 88 LEU A O 1
ATOM 703 N N . GLY A 1 89 ? 45.072 52.431 78.376 1.00 13.26 89 GLY A N 1
ATOM 704 C CA . GLY A 1 89 ? 45.681 51.440 79.282 1.00 13.23 89 GLY A CA 1
ATOM 705 C C . GLY A 1 89 ? 44.721 50.326 79.671 1.00 14.26 89 GLY A C 1
ATOM 706 O O . GLY A 1 89 ? 45.074 49.144 79.607 1.00 14.97 89 GLY A O 1
ATOM 707 N N . ASN A 1 90 ? 43.498 50.686 80.051 1.00 14.39 90 ASN A N 1
ATOM 708 C CA . ASN A 1 90 ? 42.506 49.674 80.390 1.00 15.52 90 ASN A CA 1
ATOM 709 C C . ASN A 1 90 ? 42.037 48.860 79.198 1.00 14.72 90 ASN A C 1
ATOM 710 O O . ASN A 1 90 ? 41.807 47.650 79.331 1.00 14.75 90 ASN A O 1
ATOM 715 N N . LEU A 1 91 ? 41.922 49.504 78.035 1.00 14.27 91 LEU A N 1
ATOM 716 C CA . LEU A 1 91 ? 41.556 48.778 76.810 1.00 13.82 91 LEU A CA 1
ATOM 717 C C . LEU A 1 91 ? 42.596 47.708 76.478 1.00 13.55 91 LEU A C 1
ATOM 718 O O . LEU A 1 91 ? 42.245 46.545 76.247 1.00 13.69 91 LEU A O 1
ATOM 723 N N . MET A 1 92 ? 43.864 48.096 76.462 1.00 13.36 92 MET A N 1
ATOM 724 C CA A MET A 1 92 ? 44.907 47.139 76.093 0.50 13.04 92 MET A CA 1
ATOM 725 C CA B MET A 1 92 ? 44.946 47.157 76.122 0.50 13.69 92 MET A CA 1
ATOM 726 C C . MET A 1 92 ? 44.992 46.012 77.121 1.00 13.64 92 MET A C 1
ATOM 727 O O . MET A 1 92 ? 45.175 44.842 76.750 1.00 13.42 92 MET A O 1
ATOM 736 N N . TYR A 1 93 ? 44.849 46.350 78.402 1.00 13.87 93 TYR A N 1
ATOM 737 C CA . TYR A 1 93 ? 44.879 45.336 79.446 1.00 15.12 93 TYR A CA 1
ATOM 738 C C . TYR A 1 93 ? 43.730 44.359 79.254 1.00 15.04 93 TYR A C 1
ATOM 739 O O . TYR A 1 93 ? 43.937 43.142 79.276 1.00 15.71 93 TYR A O 1
ATOM 748 N N . SER A 1 94 ? 42.535 44.897 79.024 1.00 14.74 94 SER A N 1
ATOM 749 C CA . SER A 1 94 ? 41.361 44.066 78.815 1.00 14.81 94 SER A CA 1
ATOM 750 C C . SER A 1 94 ? 41.511 43.123 77.614 1.00 14.75 94 SER A C 1
ATOM 751 O O . SER A 1 94 ? 41.122 41.945 77.695 1.00 15.33 94 SER A O 1
ATOM 754 N N . ILE A 1 95 ? 42.087 43.623 76.516 1.00 13.99 95 ILE A N 1
ATOM 755 C CA . ILE A 1 95 ? 42.361 42.760 75.354 1.00 14.08 95 ILE A CA 1
ATOM 756 C C . ILE A 1 95 ? 43.289 41.615 75.784 1.00 14.06 95 ILE A C 1
ATOM 757 O O . ILE A 1 95 ? 43.013 40.433 75.523 1.00 14.59 95 ILE A O 1
ATOM 762 N N . SER A 1 96 ? 44.377 41.972 76.462 1.00 14.27 96 SER A N 1
ATOM 763 C CA . SER A 1 96 ? 45.412 40.978 76.826 1.00 15.31 96 SER A CA 1
ATOM 764 C C . SER A 1 96 ? 44.899 39.921 77.807 1.00 16.29 96 SER A C 1
ATOM 765 O O . SER A 1 96 ? 45.387 38.776 77.824 1.00 17.00 96 SER A O 1
ATOM 768 N N . GLN A 1 97 ? 43.925 40.316 78.622 1.00 15.99 97 GLN A N 1
ATOM 769 C CA . GLN A 1 97 ? 43.317 39.442 79.634 1.00 16.74 97 GLN A CA 1
ATOM 770 C C . GLN A 1 97 ? 42.157 38.578 79.122 1.00 15.92 97 GLN A C 1
ATOM 771 O O . GLN A 1 97 ? 41.656 37.722 79.863 1.00 16.75 97 GLN A O 1
ATOM 777 N N . SER A 1 98 ? 41.727 38.786 77.878 1.00 14.24 98 SER A N 1
ATOM 778 C CA . SER A 1 98 ? 40.650 37.982 77.295 1.00 13.86 98 SER A CA 1
ATOM 779 C C . SER A 1 98 ? 40.998 36.499 77.358 1.00 13.53 98 SER A C 1
ATOM 780 O O . SER A 1 98 ? 42.051 36.113 76.860 1.00 13.95 98 SER A O 1
ATOM 783 N N . PRO A 1 99 ? 40.111 35.668 77.932 1.00 13.95 99 PRO A N 1
ATOM 784 C CA . PRO A 1 99 ? 40.363 34.216 77.871 1.00 14.47 99 PRO A CA 1
ATOM 785 C C . PRO A 1 99 ? 40.122 33.671 76.466 1.00 15.30 99 PRO A C 1
ATOM 786 O O . PRO A 1 99 ? 40.640 32.602 76.123 1.00 15.88 99 PRO A O 1
ATOM 790 N N . LYS A 1 100 ? 39.319 34.385 75.680 1.00 14.72 100 LYS A N 1
ATOM 791 C CA . LYS A 1 100 ? 39.025 34.002 74.291 1.00 14.74 100 LYS A CA 1
ATOM 792 C C . LYS A 1 100 ? 40.116 34.501 73.331 1.00 14.33 100 LYS A C 1
ATOM 793 O O . LYS A 1 100 ? 40.746 35.546 73.580 1.00 14.90 100 LYS A O 1
ATOM 799 N N . PRO A 1 101 ? 40.340 33.773 72.219 1.00 13.58 101 PRO A N 1
ATOM 800 C CA . PRO A 1 101 ? 41.302 34.237 71.202 1.00 13.78 101 PRO A CA 1
ATOM 801 C C . PRO A 1 101 ? 40.937 35.610 70.663 1.00 13.84 101 PRO A C 1
ATOM 802 O O . PRO A 1 101 ? 39.760 35.889 70.402 1.00 13.95 101 PRO A O 1
ATOM 806 N N . THR A 1 102 ? 41.948 36.458 70.508 1.00 13.23 102 THR A N 1
ATOM 807 C CA . THR A 1 102 ? 41.763 37.803 69.949 1.00 13.59 102 THR A CA 1
ATOM 808 C C . THR A 1 102 ? 42.616 37.987 68.698 1.00 13.50 102 THR A C 1
ATOM 809 O O . THR A 1 102 ? 43.778 37.560 68.652 1.00 13.58 102 THR A O 1
ATOM 813 N N . ILE A 1 103 ? 42.036 38.632 67.691 1.00 13.06 103 ILE A N 1
ATOM 814 C CA . ILE A 1 103 ? 42.689 38.803 66.388 1.00 12.86 103 ILE A CA 1
ATOM 815 C C . ILE A 1 103 ? 42.546 40.253 65.972 1.00 13.43 103 ILE A C 1
ATOM 816 O O . ILE A 1 103 ? 41.429 40.791 66.005 1.00 14.58 103 ILE A O 1
ATOM 821 N N . ALA A 1 104 ? 43.659 40.873 65.589 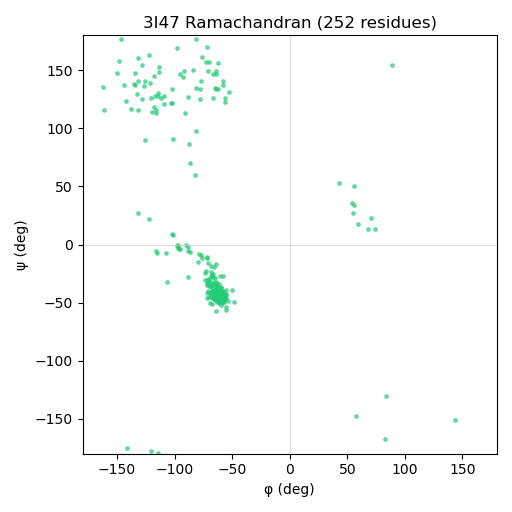1.00 12.68 104 ALA A N 1
ATOM 822 C CA . ALA A 1 104 ? 43.627 42.216 64.961 1.00 11.79 104 ALA A CA 1
ATOM 823 C C . ALA A 1 104 ? 43.810 42.095 63.456 1.00 12.54 104 ALA A C 1
ATOM 824 O O . ALA A 1 104 ? 44.703 41.374 63.004 1.00 13.64 104 ALA A O 1
ATOM 826 N N . MET A 1 105 ? 42.975 42.793 62.685 1.00 11.77 105 MET A N 1
ATOM 827 C CA . MET A 1 105 ? 43.010 42.727 61.224 1.00 12.19 105 MET A CA 1
ATOM 828 C C . MET A 1 105 ? 43.388 44.130 60.759 1.00 12.91 105 MET A C 1
ATOM 829 O O . MET A 1 105 ? 42.617 45.079 60.971 1.00 13.65 105 MET A O 1
ATOM 834 N N . VAL A 1 106 ? 44.575 44.261 60.169 1.00 12.76 106 VAL A N 1
ATOM 835 C CA . VAL A 1 106 ? 45.154 45.586 59.916 1.00 12.59 106 VAL A CA 1
ATOM 836 C C . VAL A 1 106 ? 45.364 45.872 58.428 1.00 13.18 106 VAL A C 1
ATOM 837 O O . VAL A 1 106 ? 46.147 45.175 57.757 1.00 13.89 106 VAL A O 1
ATOM 841 N N . GLN A 1 107 ? 44.687 46.912 57.941 1.00 12.79 107 GLN A N 1
ATOM 842 C CA . GLN A 1 107 ? 44.887 47.447 56.596 1.00 13.05 107 GLN A CA 1
ATOM 843 C C . GLN A 1 107 ? 45.475 48.858 56.705 1.00 13.02 107 GLN A C 1
ATOM 844 O O . GLN A 1 107 ? 45.254 49.567 57.695 1.00 13.75 107 GLN A O 1
ATOM 850 N N . GLY A 1 108 ? 46.221 49.268 55.689 1.00 13.83 108 GLY A N 1
ATOM 851 C CA . GLY A 1 108 ? 46.751 50.640 55.674 1.00 13.54 108 GLY A CA 1
ATOM 852 C C . GLY A 1 108 ? 47.602 50.972 56.892 1.00 13.41 108 GLY A C 1
ATOM 853 O O . GLY A 1 108 ? 48.283 50.107 57.455 1.00 13.85 108 GLY A O 1
ATOM 854 N N . ALA A 1 109 ? 47.553 52.229 57.312 1.00 12.95 109 ALA A N 1
ATOM 855 C CA . ALA A 1 109 ? 48.384 52.692 58.428 1.00 13.58 109 ALA A CA 1
ATOM 856 C C . ALA A 1 109 ? 47.839 52.280 59.787 1.00 13.74 109 ALA A C 1
ATOM 857 O O . ALA A 1 109 ? 46.639 52.421 60.053 1.00 13.30 109 ALA A O 1
ATOM 859 N N . ALA A 1 110 ? 48.736 51.770 60.637 1.00 13.54 110 ALA A N 1
ATOM 860 C CA . ALA A 1 110 ? 48.459 51.543 62.058 1.00 13.26 110 ALA A CA 1
ATOM 861 C C . ALA A 1 110 ? 49.563 52.270 62.801 1.00 14.57 110 ALA A C 1
ATOM 862 O O . ALA A 1 110 ? 50.643 51.715 63.026 1.00 14.70 110 ALA A O 1
ATOM 864 N N . PHE A 1 111 ? 49.307 53.543 63.104 1.00 14.88 111 PHE A N 1
ATOM 865 C CA . PHE A 1 111 ? 50.319 54.429 63.681 1.00 15.82 111 PHE A CA 1
ATOM 866 C C . PHE A 1 111 ? 49.946 54.763 65.119 1.00 16.99 111 PHE A C 1
ATOM 867 O O . PHE A 1 111 ? 48.826 55.214 65.380 1.00 17.78 111 PHE A O 1
ATOM 875 N N . GLY A 1 112 ? 50.869 54.535 66.053 1.00 18.27 112 GLY A N 1
ATOM 876 C CA . GLY A 1 112 ? 50.642 54.911 67.451 1.00 18.93 112 GLY A CA 1
ATOM 877 C C . GLY A 1 112 ? 49.847 53.863 68.192 1.00 19.10 112 GLY A C 1
ATOM 878 O O . GLY A 1 112 ? 50.156 52.672 68.141 1.00 19.77 112 GLY A O 1
ATOM 879 N N . GLY A 1 113 ? 48.794 54.308 68.879 1.00 18.19 113 GLY A N 1
ATOM 880 C CA . GLY A 1 113 ? 47.933 53.382 69.615 1.00 18.00 113 GLY A CA 1
ATOM 881 C C . GLY A 1 113 ? 47.446 52.193 68.807 1.00 17.65 113 GLY A C 1
ATOM 882 O O . GLY A 1 113 ? 47.378 51.074 69.323 1.00 18.55 113 GLY A O 1
ATOM 883 N N . GLY A 1 114 ? 47.103 52.415 67.535 1.00 16.23 114 GLY A N 1
ATOM 884 C CA . GLY A 1 114 ? 46.621 51.344 66.664 1.00 16.47 114 GLY A CA 1
ATOM 885 C C . GLY A 1 114 ? 47.623 50.210 66.478 1.00 15.88 114 GLY A C 1
ATOM 886 O O . GLY A 1 114 ? 47.257 49.034 66.461 1.00 15.95 114 GLY A O 1
ATOM 887 N N . ALA A 1 115 ? 48.904 50.569 66.361 1.00 16.98 115 ALA A N 1
ATOM 888 C CA . ALA A 1 115 ? 49.956 49.552 66.282 1.00 17.26 115 ALA A CA 1
ATOM 889 C C . ALA A 1 115 ? 50.018 48.751 67.571 1.00 16.79 115 ALA A C 1
ATOM 890 O O . ALA A 1 115 ? 50.287 47.543 67.566 1.00 17.52 115 ALA A O 1
ATOM 892 N N . GLY A 1 116 ? 49.753 49.424 68.687 1.00 14.99 116 GLY A N 1
ATOM 893 C CA . GLY A 1 116 ? 49.687 48.731 69.974 1.00 15.47 116 GLY A CA 1
ATOM 894 C C . GLY A 1 116 ? 48.564 47.708 70.034 1.00 15.88 116 GLY A C 1
ATOM 895 O O . GLY A 1 116 ? 48.739 46.629 70.611 1.00 15.56 116 GLY A O 1
ATOM 896 N N . LEU A 1 117 ? 47.401 48.030 69.471 1.00 15.77 117 LEU A N 1
ATOM 897 C CA . LEU A 1 117 ? 46.288 47.075 69.485 1.00 16.85 117 LEU A CA 1
ATOM 898 C C . LEU A 1 117 ? 46.659 45.750 68.829 1.00 16.35 117 LEU A C 1
ATOM 899 O O . LEU A 1 117 ? 46.289 44.686 69.332 1.00 15.81 117 LEU A O 1
ATOM 904 N N . ALA A 1 118 ? 47.401 45.818 67.721 1.00 17.04 118 ALA A N 1
ATOM 905 C CA . ALA A 1 118 ? 47.877 44.616 67.039 1.00 17.18 118 ALA A CA 1
ATOM 906 C C . ALA A 1 118 ? 48.740 43.770 67.973 1.00 16.25 118 ALA A C 1
ATOM 907 O O . ALA A 1 118 ? 48.625 42.554 67.993 1.00 16.83 118 ALA A O 1
ATOM 909 N N . ALA A 1 119 ? 49.596 44.418 68.765 1.00 14.78 119 ALA A N 1
ATOM 910 C CA . ALA A 1 119 ? 50.448 43.699 69.710 1.00 14.64 119 ALA A CA 1
ATOM 911 C C . ALA A 1 119 ? 49.686 43.112 70.908 1.00 14.87 119 ALA A C 1
ATOM 912 O O . ALA A 1 119 ? 50.074 42.074 71.445 1.00 15.96 119 ALA A O 1
ATOM 914 N N . ALA A 1 120 ? 48.607 43.771 71.342 1.00 14.13 120 ALA A N 1
ATOM 915 C CA . ALA A 1 120 ? 47.854 43.308 72.498 1.00 13.70 120 ALA A CA 1
ATOM 916 C C . ALA A 1 120 ? 47.025 42.073 72.180 1.00 14.00 120 ALA A C 1
ATOM 917 O O . ALA A 1 120 ? 46.763 41.245 73.062 1.00 15.09 120 ALA A O 1
ATOM 919 N N . CYS A 1 121 ? 46.586 41.979 70.927 1.00 13.18 121 CYS A N 1
ATOM 920 C CA . CYS A 1 121 ? 45.827 40.811 70.466 1.00 13.01 121 CYS A CA 1
ATOM 921 C C . CYS A 1 121 ? 46.742 39.589 70.382 1.00 14.00 121 CYS A C 1
ATOM 922 O O . CYS A 1 121 ? 47.957 39.722 70.237 1.00 14.81 121 CYS A O 1
ATOM 925 N N . ASP A 1 122 ? 46.151 38.402 70.453 1.00 13.93 122 ASP A N 1
ATOM 926 C CA . ASP A 1 122 ? 46.951 37.171 70.323 1.00 14.13 122 ASP A CA 1
ATOM 927 C C . ASP A 1 122 ? 47.581 37.073 68.936 1.00 13.88 122 ASP A C 1
ATOM 928 O O . ASP A 1 122 ? 48.722 36.621 68.789 1.00 14.25 122 ASP A O 1
ATOM 933 N N . ILE A 1 123 ? 46.806 37.463 67.930 1.00 13.71 123 ILE A N 1
ATOM 934 C CA . ILE A 1 123 ? 47.156 37.246 66.533 1.00 13.32 123 ILE A CA 1
ATOM 935 C C . ILE A 1 123 ? 46.872 38.533 65.777 1.00 13.95 123 ILE A C 1
ATOM 936 O O . ILE A 1 123 ? 45.847 39.167 66.016 1.00 14.68 123 ILE A O 1
ATOM 941 N N . ALA A 1 124 ? 47.774 38.920 64.880 1.00 13.27 124 ALA A N 1
ATOM 942 C CA . ALA A 1 124 ? 47.512 40.045 63.994 1.00 13.29 124 ALA A CA 1
ATOM 943 C C . ALA A 1 124 ? 47.732 39.614 62.550 1.00 13.37 124 ALA A C 1
ATOM 944 O O . ALA A 1 124 ? 48.690 38.891 62.236 1.00 13.94 124 ALA A O 1
ATOM 946 N N . ILE A 1 125 ? 46.805 40.029 61.691 1.00 13.38 125 ILE A N 1
ATOM 947 C CA . ILE A 1 125 ? 46.804 39.705 60.279 1.00 13.64 125 ILE A CA 1
ATOM 948 C C . ILE A 1 125 ? 46.864 41.037 59.549 1.00 14.01 125 ILE A C 1
ATOM 949 O O . ILE A 1 125 ? 46.035 41.920 59.812 1.00 14.99 125 ILE A O 1
ATOM 954 N N . ALA A 1 126 ? 47.841 41.198 58.658 1.00 13.94 126 ALA A N 1
ATOM 955 C CA . ALA A 1 126 ? 48.006 42.450 57.923 1.00 14.33 126 ALA A CA 1
ATOM 956 C C . ALA A 1 126 ? 47.838 42.237 56.430 1.00 15.00 126 ALA A C 1
ATOM 957 O O . ALA A 1 126 ? 48.216 41.179 55.899 1.00 16.30 126 ALA A O 1
ATOM 959 N N . SER A 1 127 ? 47.269 43.230 55.754 1.00 15.34 127 SER A N 1
ATOM 960 C CA . SER A 1 127 ? 47.310 43.270 54.298 1.00 15.19 127 SER A CA 1
ATOM 961 C C . SER A 1 127 ? 48.739 43.635 53.874 1.00 15.35 127 SER A C 1
ATOM 962 O O . SER A 1 127 ? 49.505 44.219 54.655 1.00 15.47 127 SER A O 1
ATOM 965 N N . THR A 1 128 ? 49.105 43.282 52.646 1.00 16.41 128 THR A N 1
ATOM 966 C CA . THR A 1 128 ? 50.472 43.525 52.172 1.00 17.55 128 THR A CA 1
ATOM 967 C C . THR A 1 128 ? 50.827 45.014 52.191 1.00 18.97 128 THR A C 1
ATOM 968 O O . THR A 1 128 ? 52.001 45.373 52.340 1.00 20.16 128 THR A O 1
ATOM 972 N N . SER A 1 129 ? 49.818 45.866 52.067 1.00 18.74 129 SER A N 1
ATOM 973 C CA . SER A 1 129 ? 50.033 47.315 52.020 1.00 19.06 129 SER A CA 1
ATOM 974 C C . SER A 1 129 ? 50.009 47.999 53.395 1.00 18.35 129 SER A C 1
ATOM 975 O O . SER A 1 129 ? 50.190 49.223 53.474 1.00 18.94 129 SER A O 1
ATOM 978 N N . ALA A 1 130 ? 49.797 47.232 54.470 1.00 16.32 130 ALA A N 1
ATOM 979 C CA . ALA A 1 130 ? 49.771 47.789 55.837 1.00 15.28 130 ALA A CA 1
ATOM 980 C C . ALA A 1 130 ? 51.129 48.369 56.240 1.00 15.60 130 ALA A C 1
ATOM 981 O O . ALA A 1 130 ? 52.171 47.880 55.798 1.00 15.49 130 ALA A O 1
ATOM 983 N N . ARG A 1 131 ? 51.103 49.437 57.040 1.00 15.67 131 ARG A N 1
ATOM 984 C CA A ARG A 1 131 ? 52.335 50.044 57.548 0.50 16.35 131 ARG A CA 1
ATOM 985 C CA B ARG A 1 131 ? 52.305 50.134 57.509 0.50 15.92 131 ARG A CA 1
ATOM 986 C C . ARG A 1 131 ? 52.152 50.381 59.012 1.00 15.46 131 ARG A C 1
ATOM 987 O O . ARG A 1 131 ? 51.041 50.659 59.469 1.00 16.13 131 ARG A O 1
ATOM 1002 N N . PHE A 1 132 ? 53.252 50.332 59.758 1.00 13.78 132 PHE A N 1
ATOM 1003 C CA . PHE A 1 132 ? 53.207 50.539 61.203 1.00 13.33 132 PHE A CA 1
ATOM 1004 C C . PHE A 1 132 ? 54.211 51.595 61.625 1.00 13.48 132 PHE A C 1
ATOM 1005 O O . PHE A 1 132 ? 55.217 51.799 60.956 1.00 13.65 132 PHE A O 1
ATOM 1013 N N . CYS A 1 133 ? 53.936 52.250 62.747 1.00 13.26 133 CYS A N 1
ATOM 1014 C CA . CYS A 1 133 ? 54.869 53.244 63.279 1.00 13.30 133 CYS A CA 1
ATOM 1015 C C . CYS A 1 133 ? 54.593 53.539 64.739 1.00 14.19 133 CYS A C 1
ATOM 1016 O O . CYS A 1 133 ? 53.443 53.731 65.125 1.00 15.65 133 CYS A O 1
ATOM 1019 N N . PHE A 1 134 ? 55.652 53.598 65.539 1.00 13.90 134 PHE A N 1
ATOM 1020 C CA . PHE A 1 134 ? 55.570 54.143 66.903 1.00 15.71 134 PHE A CA 1
ATOM 1021 C C . PHE A 1 134 ? 56.141 55.557 66.859 1.00 16.40 134 PHE A C 1
ATOM 1022 O O . PHE A 1 134 ? 57.352 55.768 67.014 1.00 16.09 134 PHE A O 1
ATOM 1030 N N . SER A 1 135 ? 55.262 56.531 66.618 1.00 17.68 135 SER A N 1
ATOM 1031 C CA . SER A 1 135 ? 55.682 57.875 66.229 1.00 17.85 135 SER A CA 1
ATOM 1032 C C . SER A 1 135 ? 55.954 58.841 67.389 1.00 17.03 135 SER A C 1
ATOM 1033 O O . SER A 1 135 ? 56.371 59.975 67.151 1.00 17.56 135 SER A O 1
ATOM 1036 N N . GLU A 1 136 ? 55.748 58.385 68.625 1.00 16.14 136 GLU A N 1
ATOM 1037 C CA . GLU A 1 136 ? 55.697 59.280 69.798 1.00 15.81 136 GLU A CA 1
ATOM 1038 C C . GLU A 1 136 ? 56.918 60.170 70.008 1.00 15.89 136 GLU A C 1
ATOM 1039 O O . GLU A 1 136 ? 56.771 61.338 70.365 1.00 16.03 136 GLU A O 1
ATOM 1045 N N . VAL A 1 137 ? 58.118 59.647 69.766 1.00 15.15 137 VAL A N 1
ATOM 1046 C CA . VAL A 1 137 ? 59.320 60.452 70.041 1.00 15.71 137 VAL A CA 1
ATOM 1047 C C . VAL A 1 137 ? 59.433 61.686 69.126 1.00 16.92 137 VAL A C 1
ATOM 1048 O O . VAL A 1 137 ? 60.156 62.630 69.448 1.00 17.26 137 VAL A O 1
ATOM 1052 N N . LYS A 1 138 ? 58.728 61.667 67.995 1.00 18.17 138 LYS A N 1
ATOM 1053 C CA . LYS A 1 138 ? 58.712 62.819 67.091 1.00 20.40 138 LYS A CA 1
ATOM 1054 C C . LYS A 1 138 ? 57.986 64.001 67.726 1.00 21.04 138 LYS A C 1
ATOM 1055 O O . LYS A 1 138 ? 58.223 65.153 67.356 1.00 21.66 138 LYS A O 1
ATOM 1061 N N . LEU A 1 139 ? 57.103 63.696 68.674 1.00 20.06 139 LEU A N 1
ATOM 1062 C CA . LEU A 1 139 ? 56.307 64.706 69.387 1.00 20.24 139 LEU A CA 1
ATOM 1063 C C . LEU A 1 139 ? 56.857 64.987 70.777 1.00 18.48 139 LEU A C 1
ATOM 1064 O O . LEU A 1 139 ? 56.224 65.668 71.579 1.00 18.52 139 LEU A O 1
ATOM 1069 N N . GLY A 1 140 ? 58.036 64.454 71.078 1.00 16.21 140 GLY A N 1
ATOM 1070 C CA . GLY A 1 140 ? 58.572 64.556 72.422 1.00 15.29 140 GLY A CA 1
ATOM 1071 C C . GLY A 1 140 ? 57.824 63.712 73.436 1.00 14.72 140 GLY A C 1
ATOM 1072 O O . GLY A 1 140 ? 57.870 63.985 74.626 1.00 14.65 140 GLY A O 1
ATOM 1073 N N . LEU A 1 141 ? 57.135 62.673 72.960 1.00 14.85 141 LEU A N 1
ATOM 1074 C CA . LEU A 1 141 ? 56.399 61.768 73.838 1.00 15.30 141 LEU A CA 1
ATOM 1075 C C . LEU A 1 141 ? 57.017 60.370 73.796 1.00 15.04 141 LEU A C 1
ATOM 1076 O O . LEU A 1 141 ? 58.019 60.152 73.110 1.00 14.93 141 LEU A O 1
ATOM 1081 N N . ILE A 1 142 ? 56.433 59.429 74.539 1.00 14.94 142 ILE A N 1
ATOM 1082 C CA . ILE A 1 142 ? 56.954 58.062 74.595 1.00 14.92 142 ILE A CA 1
ATOM 1083 C C . ILE A 1 142 ? 55.772 57.116 74.460 1.00 14.63 142 ILE A C 1
ATOM 1084 O O . ILE A 1 142 ? 54.676 57.453 74.904 1.00 14.51 142 ILE A O 1
ATOM 1089 N N . PRO A 1 143 ? 55.980 55.945 73.844 1.00 13.92 143 PRO A N 1
ATOM 1090 C CA . PRO A 1 143 ? 54.903 54.963 73.666 1.00 13.74 143 PRO A CA 1
ATOM 1091 C C . PRO A 1 143 ? 54.716 54.116 74.933 1.00 13.52 143 PRO A C 1
ATOM 1092 O O . PRO A 1 143 ? 54.833 52.890 74.907 1.00 13.68 143 PRO A O 1
ATOM 1096 N N . ALA A 1 144 ? 54.407 54.778 76.050 1.00 13.11 144 ALA A N 1
ATOM 1097 C CA . ALA A 1 144 ? 54.472 54.118 77.356 1.00 12.95 144 ALA A CA 1
ATOM 1098 C C . ALA A 1 144 ? 53.404 53.032 77.511 1.00 12.46 144 ALA A C 1
ATOM 1099 O O . ALA A 1 144 ? 53.704 51.900 77.895 1.00 12.91 144 ALA A O 1
ATOM 1101 N N . VAL A 1 145 ? 52.157 53.388 77.225 1.00 12.43 145 VAL A N 1
ATOM 1102 C CA . VAL A 1 145 ? 51.061 52.463 77.476 1.00 12.62 145 VAL A CA 1
ATOM 1103 C C . VAL A 1 145 ? 51.111 51.204 76.606 1.00 13.25 145 VAL A C 1
ATOM 1104 O O . VAL A 1 145 ? 50.847 50.102 77.088 1.00 13.40 145 VAL A O 1
ATOM 1108 N N . ILE A 1 146 ? 51.480 51.358 75.335 1.00 13.00 146 ILE A N 1
ATOM 1109 C CA . ILE A 1 146 ? 51.533 50.197 74.460 1.00 13.11 146 ILE A CA 1
ATOM 1110 C C . ILE A 1 146 ? 52.801 49.374 74.648 1.00 13.28 146 ILE A C 1
ATOM 1111 O O . ILE A 1 146 ? 52.856 48.232 74.202 1.00 13.26 146 ILE A O 1
ATOM 1116 N N . SER A 1 147 ? 53.798 49.949 75.310 1.00 13.21 147 SER A N 1
ATOM 1117 C CA . SER A 1 147 ? 55.110 49.298 75.327 1.00 12.07 147 SER A CA 1
ATOM 1118 C C . SER A 1 147 ? 55.174 47.861 75.864 1.00 12.55 147 SER A C 1
ATOM 1119 O O . SER A 1 147 ? 55.879 47.032 75.274 1.00 13.25 147 SER A O 1
ATOM 1122 N N . PRO A 1 148 ? 54.467 47.540 76.971 1.00 12.75 148 PRO A N 1
ATOM 1123 C CA . PRO A 1 148 ? 54.622 46.140 77.424 1.00 13.40 148 PRO A CA 1
ATOM 1124 C C . PRO A 1 148 ? 54.178 45.120 76.368 1.00 14.01 148 PRO A C 1
ATOM 1125 O O . PRO A 1 148 ? 54.806 44.066 76.204 1.00 14.52 148 PRO A O 1
ATOM 1129 N N . TYR A 1 149 ? 53.121 45.445 75.639 1.00 13.32 149 TYR A N 1
ATOM 1130 C CA . TYR A 1 149 ? 52.571 44.553 74.619 1.00 13.74 149 TYR A CA 1
ATOM 1131 C C . TYR A 1 149 ? 53.483 44.477 73.406 1.00 13.91 149 TYR A C 1
ATOM 1132 O O . TYR A 1 149 ? 53.712 43.393 72.873 1.00 14.72 149 TYR A O 1
ATOM 1141 N N . VAL A 1 150 ? 54.022 45.622 72.993 1.00 14.25 150 VAL A N 1
ATOM 1142 C CA . VAL A 1 150 ? 54.930 45.643 71.848 1.00 14.08 150 VAL A CA 1
ATOM 1143 C C . VAL A 1 150 ? 56.223 44.870 72.190 1.00 13.53 150 VAL A C 1
ATOM 1144 O O . VAL A 1 150 ? 56.690 44.040 71.402 1.00 14.01 150 VAL A O 1
ATOM 1148 N N . VAL A 1 151 ? 56.785 45.130 73.365 1.00 13.60 151 VAL A N 1
ATOM 1149 C CA . VAL A 1 151 ? 58.031 44.442 73.748 1.00 14.28 151 VAL A CA 1
ATOM 1150 C C . VAL A 1 151 ? 57.783 42.932 73.844 1.00 15.73 151 VAL A C 1
ATOM 1151 O O . VAL A 1 151 ? 58.625 42.153 73.393 1.00 16.73 151 VAL A O 1
ATOM 1155 N N . ARG A 1 152 ? 56.630 42.525 74.383 1.00 16.23 152 ARG A N 1
ATOM 1156 C CA . ARG A 1 152 ? 56.289 41.094 74.429 1.00 17.48 152 ARG A CA 1
ATOM 1157 C C . ARG A 1 152 ? 56.199 40.480 73.027 1.00 17.42 152 ARG A C 1
ATOM 1158 O O . ARG A 1 152 ? 56.699 39.373 72.793 1.00 18.30 152 ARG A O 1
ATOM 1166 N N . ALA A 1 153 ? 55.570 41.200 72.102 1.00 16.78 153 ALA A N 1
ATOM 1167 C CA . ALA A 1 153 ? 55.316 40.692 70.753 1.00 16.77 153 ALA A CA 1
ATOM 1168 C C . ALA A 1 153 ? 56.566 40.561 69.888 1.00 17.35 153 ALA A C 1
ATOM 1169 O O . ALA A 1 153 ? 56.758 39.529 69.228 1.00 18.43 153 ALA A O 1
ATOM 1171 N N . ILE A 1 154 ? 57.419 41.586 69.908 1.00 16.69 154 ILE A N 1
ATOM 1172 C CA . ILE A 1 154 ? 58.548 41.668 68.960 1.00 16.66 154 ILE A CA 1
ATOM 1173 C C . ILE A 1 154 ? 59.914 41.618 69.648 1.00 16.65 154 ILE A C 1
ATOM 1174 O O . ILE A 1 154 ? 60.943 41.557 68.979 1.00 17.31 154 ILE A O 1
ATOM 1179 N N . GLY A 1 155 ? 59.914 41.628 70.973 1.00 16.40 155 GLY A N 1
ATOM 1180 C CA . GLY A 1 155 ? 61.156 41.594 71.738 1.00 16.50 155 GLY A CA 1
ATOM 1181 C C . GLY A 1 155 ? 61.724 42.975 72.009 1.00 16.21 155 GLY A C 1
ATOM 1182 O O . GLY A 1 155 ? 61.488 43.928 71.260 1.00 16.43 155 GLY A O 1
ATOM 1183 N N . GLU A 1 156 ? 62.494 43.068 73.093 1.00 16.07 156 GLU A N 1
ATOM 1184 C CA . GLU A 1 156 ? 63.127 44.313 73.530 1.00 16.80 156 GLU A CA 1
ATOM 1185 C C . GLU A 1 156 ? 63.999 44.973 72.460 1.00 15.89 156 GLU A C 1
ATOM 1186 O O . GLU A 1 156 ? 63.940 46.191 72.285 1.00 15.74 156 GLU A O 1
ATOM 1192 N N . ARG A 1 157 ? 64.806 44.174 71.754 1.00 16.13 157 ARG A N 1
ATOM 1193 C CA . ARG A 1 157 ? 65.759 44.711 70.777 1.00 15.71 157 ARG A CA 1
ATOM 1194 C C . ARG A 1 157 ? 65.039 45.500 69.666 1.00 15.70 157 ARG A C 1
ATOM 1195 O O . ARG A 1 157 ? 65.354 46.668 69.411 1.00 15.79 157 ARG A O 1
ATOM 1203 N N . ALA A 1 158 ? 64.042 44.872 69.046 1.00 15.63 158 ALA A N 1
ATOM 1204 C CA . ALA A 1 158 ? 63.347 45.494 67.927 1.00 15.01 158 ALA A CA 1
ATOM 1205 C C . ALA A 1 158 ? 62.483 46.637 68.419 1.00 15.02 158 ALA A C 1
ATOM 1206 O O . ALA A 1 158 ? 62.427 47.697 67.782 1.00 14.68 158 ALA A O 1
ATOM 1208 N N . ALA A 1 159 ? 61.836 46.433 69.571 1.00 14.97 159 ALA A N 1
ATOM 1209 C CA . ALA A 1 159 ? 60.954 47.466 70.123 1.00 15.33 159 ALA A CA 1
ATOM 1210 C C . ALA A 1 159 ? 61.740 48.728 70.446 1.00 15.57 159 ALA A C 1
ATOM 1211 O O . ALA A 1 159 ? 61.335 49.830 70.075 1.00 16.07 159 ALA A O 1
ATOM 1213 N N . LYS A 1 160 ? 62.877 48.561 71.122 1.00 15.84 160 LYS A N 1
ATOM 1214 C CA . LYS A 1 160 ? 63.731 49.685 71.477 1.00 16.46 160 LYS A CA 1
ATOM 1215 C C . LYS A 1 160 ? 64.121 50.470 70.217 1.00 15.39 160 LYS A C 1
ATOM 1216 O O . LYS A 1 160 ? 64.023 51.694 70.187 1.00 15.91 160 LYS A O 1
ATOM 1222 N N . MET A 1 161 ? 64.547 49.755 69.171 1.00 14.84 161 MET A N 1
ATOM 1223 C CA . MET A 1 161 ? 64.912 50.398 67.903 1.00 14.08 161 MET A CA 1
ATOM 1224 C C . MET A 1 161 ? 63.771 51.245 67.359 1.00 13.48 161 MET A C 1
ATOM 1225 O O . MET A 1 161 ? 63.955 52.425 67.038 1.00 13.02 161 MET A O 1
ATOM 1230 N N . LEU A 1 162 ? 62.598 50.624 67.228 1.00 13.22 162 LEU A N 1
ATOM 1231 C CA . LEU A 1 162 ? 61.490 51.286 66.557 1.00 13.19 162 LEU A CA 1
ATOM 1232 C C . LEU A 1 162 ? 60.916 52.430 67.392 1.00 13.58 162 LEU A C 1
ATOM 1233 O O . LEU A 1 162 ? 60.422 53.419 66.826 1.00 13.52 162 LEU A O 1
ATOM 1238 N N . PHE A 1 163 ? 61.004 52.315 68.725 1.00 13.58 163 PHE A N 1
ATOM 1239 C CA . PHE A 1 163 ? 60.584 53.433 69.599 1.00 13.64 163 PHE A CA 1
ATOM 1240 C C . PHE A 1 163 ? 61.539 54.625 69.430 1.00 13.77 163 PHE A C 1
ATOM 1241 O O . PHE A 1 163 ? 61.101 55.776 69.374 1.00 14.64 163 PHE A O 1
ATOM 1249 N N . MET A 1 164 ? 62.842 54.349 69.366 1.00 13.34 164 MET A N 1
ATOM 1250 C CA . MET A 1 164 ? 63.830 55.420 69.299 1.00 12.61 164 MET A CA 1
ATOM 1251 C C . MET A 1 164 ? 63.825 56.121 67.934 1.00 13.71 164 MET A C 1
ATOM 1252 O O . MET A 1 164 ? 64.072 57.324 67.844 1.00 14.27 164 MET A O 1
ATOM 1257 N N . SER A 1 165 ? 63.579 55.356 66.872 1.00 13.89 165 SER A N 1
ATOM 1258 C CA . SER A 1 165 ? 63.680 55.896 65.515 1.00 14.36 165 SER A CA 1
ATOM 1259 C C . SER A 1 165 ? 62.373 56.516 65.026 1.00 14.88 165 SER A C 1
ATOM 1260 O O . SER A 1 165 ? 62.402 57.404 64.178 1.00 14.99 165 SER A O 1
ATOM 1263 N N . ALA A 1 166 ? 61.245 56.017 65.539 1.00 14.66 166 ALA A N 1
ATOM 1264 C CA . ALA A 1 166 ? 59.911 56.353 65.023 1.00 15.08 166 ALA A CA 1
ATOM 1265 C C . ALA A 1 166 ? 59.787 56.075 63.516 1.00 15.18 166 ALA A C 1
ATOM 1266 O O . ALA A 1 166 ? 58.996 56.717 62.809 1.00 15.93 166 ALA A O 1
ATOM 1268 N N . GLU A 1 167 ? 60.581 55.127 63.019 1.00 14.78 167 GLU A N 1
ATOM 1269 C CA . GLU A 1 167 ? 60.517 54.787 61.602 1.00 15.06 167 GLU A CA 1
ATOM 1270 C C . GLU A 1 167 ? 59.225 54.047 61.256 1.00 14.73 167 GLU A C 1
ATOM 1271 O O . GLU A 1 167 ? 58.667 53.304 62.073 1.00 15.33 167 GLU A O 1
ATOM 1277 N N . VAL A 1 168 ? 58.772 54.253 60.026 1.00 14.91 168 VAL A N 1
ATOM 1278 C CA . VAL A 1 168 ? 57.648 53.481 59.495 1.00 14.80 168 VAL A CA 1
ATOM 1279 C C . VAL A 1 168 ? 58.185 52.144 59.012 1.00 16.12 168 VAL A C 1
ATOM 1280 O O . VAL A 1 168 ? 59.231 52.085 58.361 1.00 18.01 168 VAL A O 1
ATOM 1284 N N . PHE A 1 169 ? 57.494 51.062 59.357 1.00 15.45 169 PHE A N 1
ATOM 1285 C CA . PHE A 1 169 ? 57.878 49.742 58.875 1.00 15.73 169 PHE A CA 1
ATOM 1286 C C . PHE A 1 169 ? 56.714 49.049 58.198 1.00 16.12 169 PHE A C 1
ATOM 1287 O O . PHE A 1 169 ? 55.567 49.174 58.638 1.00 17.13 169 PHE A O 1
ATOM 1295 N N . ASP A 1 170 ? 57.013 48.345 57.108 1.00 15.79 170 ASP A N 1
ATOM 1296 C CA . ASP A 1 170 ? 55.957 47.739 56.296 1.00 16.55 170 ASP A CA 1
ATOM 1297 C C . ASP A 1 170 ? 55.440 46.407 56.843 1.00 15.81 170 ASP A C 1
ATOM 1298 O O . ASP A 1 170 ? 55.904 45.922 57.877 1.00 15.73 170 ASP A O 1
ATOM 1303 N N . ALA A 1 171 ? 54.435 45.850 56.169 1.00 16.34 171 ALA A N 1
ATOM 1304 C CA . ALA A 1 171 ? 53.780 44.634 56.639 1.00 16.49 171 ALA A CA 1
ATOM 1305 C C . ALA A 1 171 ? 54.751 43.461 56.640 1.00 15.55 171 ALA A C 1
ATOM 1306 O O . ALA A 1 171 ? 54.724 42.655 57.573 1.00 15.47 171 ALA A O 1
ATOM 1308 N N . THR A 1 172 ? 55.619 43.376 55.626 1.00 16.37 172 THR A N 1
ATOM 1309 C CA . THR A 1 172 ? 56.654 42.322 55.596 1.00 16.36 172 THR A CA 1
ATOM 1310 C C . THR A 1 172 ? 57.595 42.400 56.806 1.00 15.40 172 THR A C 1
ATOM 1311 O O . THR A 1 172 ? 57.941 41.371 57.418 1.00 16.00 172 THR A O 1
ATOM 1315 N N . ARG A 1 173 ? 57.994 43.618 57.165 1.00 15.22 173 ARG A N 1
ATOM 1316 C CA . ARG A 1 173 ? 58.816 43.826 58.341 1.00 15.19 173 ARG A CA 1
ATOM 1317 C C . ARG A 1 173 ? 58.061 43.480 59.627 1.00 14.31 173 ARG A C 1
ATOM 1318 O O . ARG A 1 173 ? 58.622 42.837 60.522 1.00 15.24 173 ARG A O 1
ATOM 1326 N N . ALA A 1 174 ? 56.796 43.898 59.723 1.00 13.91 174 ALA A N 1
ATOM 1327 C CA . ALA A 1 174 ? 55.989 43.539 60.888 1.00 13.49 174 ALA A CA 1
ATOM 1328 C C . ALA A 1 174 ? 55.852 42.023 61.031 1.00 12.92 174 ALA A C 1
ATOM 1329 O O . ALA A 1 174 ? 55.884 41.498 62.138 1.00 13.11 174 ALA A O 1
ATOM 1331 N N . TYR A 1 175 ? 55.754 41.338 59.898 1.00 13.09 175 TYR A N 1
ATOM 1332 C CA . TYR A 1 175 ? 55.681 39.870 59.867 1.00 13.24 175 TYR A CA 1
ATOM 1333 C C . TYR A 1 175 ? 56.994 39.234 60.330 1.00 13.52 175 TYR A C 1
ATOM 1334 O O . TYR A 1 175 ? 56.986 38.317 61.165 1.00 14.09 175 TYR A O 1
ATOM 1343 N N . SER A 1 176 ? 58.119 39.739 59.820 1.00 13.91 176 SER A N 1
ATOM 1344 C CA . SER A 1 176 ? 59.421 39.154 60.178 1.00 14.86 176 SER A CA 1
ATOM 1345 C C . SER A 1 176 ? 59.743 39.381 61.660 1.00 15.67 176 SER A C 1
ATOM 1346 O O . SER A 1 176 ? 60.455 38.586 62.279 1.00 15.56 176 SER A O 1
ATOM 1349 N N . LEU A 1 177 ? 59.168 40.436 62.241 1.00 16.14 177 LEU A N 1
ATOM 1350 C CA . LEU A 1 177 ? 59.355 40.731 63.661 1.00 17.35 177 LEU A CA 1
ATOM 1351 C C . LEU A 1 177 ? 58.353 40.055 64.584 1.00 17.96 177 LEU A C 1
ATOM 1352 O O . LEU A 1 177 ? 58.476 40.160 65.812 1.00 18.94 177 LEU A O 1
ATOM 1357 N N . ASN A 1 178 ? 57.370 39.370 63.992 1.00 17.90 178 ASN A N 1
ATOM 1358 C CA . ASN A 1 178 ? 56.307 38.675 64.714 1.00 19.31 178 ASN A CA 1
ATOM 1359 C C . ASN A 1 178 ? 55.243 39.596 65.318 1.00 18.33 178 ASN A C 1
ATOM 1360 O O . ASN A 1 178 ? 54.446 39.145 66.145 1.00 19.86 178 ASN A O 1
ATOM 1365 N N . LEU A 1 179 ? 55.209 40.867 64.914 1.00 16.34 179 LEU A N 1
ATOM 1366 C CA . LEU A 1 179 ? 54.079 41.727 65.296 1.00 15.72 179 LEU A CA 1
ATOM 1367 C C . LEU A 1 179 ? 52.825 41.194 64.621 1.00 15.11 179 LEU A C 1
ATOM 1368 O O . LEU A 1 179 ? 51.756 41.112 65.244 1.00 15.87 179 LEU A O 1
ATOM 1373 N N . VAL A 1 180 ? 52.953 40.857 63.341 1.00 13.54 180 VAL A N 1
ATOM 1374 C CA . VAL A 1 180 ? 51.863 40.166 62.640 1.00 13.40 180 VAL A CA 1
ATOM 1375 C C . VAL A 1 180 ? 52.319 38.766 62.278 1.00 14.41 180 VAL A C 1
ATOM 1376 O O . VAL A 1 180 ? 53.518 38.537 62.017 1.00 15.04 180 VAL A O 1
ATOM 1380 N N . GLN A 1 181 ? 51.365 37.838 62.264 1.00 14.55 181 GLN A N 1
ATOM 1381 C CA . GLN A 1 181 ? 51.671 36.431 61.962 1.00 15.46 181 GLN A CA 1
ATOM 1382 C C . GLN A 1 181 ? 51.193 35.963 60.598 1.00 15.27 181 GLN A C 1
ATOM 1383 O O . GLN A 1 181 ? 51.498 34.826 60.193 1.00 15.71 181 GLN A O 1
ATOM 1389 N N . HIS A 1 182 ? 50.434 36.818 59.901 1.00 14.61 182 HIS A N 1
ATOM 1390 C CA . HIS A 1 182 ? 49.936 36.545 58.561 1.00 14.60 182 HIS A CA 1
ATOM 1391 C C . HIS A 1 182 ? 49.947 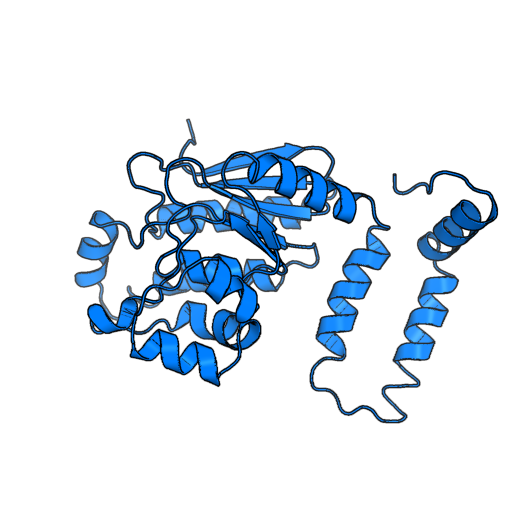37.832 57.766 1.00 15.94 182 HIS A C 1
ATOM 1392 O O . HIS A 1 182 ? 49.562 38.883 58.280 1.00 16.37 182 HIS A O 1
ATOM 1399 N N . CYS A 1 183 ? 50.380 37.739 56.513 1.00 16.27 183 CYS A N 1
ATOM 1400 C CA . CYS A 1 183 ? 50.437 38.884 55.628 1.00 17.71 183 CYS A CA 1
ATOM 1401 C C . CYS A 1 183 ? 49.790 38.410 54.332 1.00 18.96 183 CYS A C 1
ATOM 1402 O O . CYS A 1 183 ? 50.279 37.468 53.685 1.00 20.96 183 CYS A O 1
ATOM 1405 N N . VAL A 1 184 ? 48.666 39.025 53.982 1.00 18.06 184 VAL A N 1
ATOM 1406 C CA . VAL A 1 184 ? 47.769 38.489 52.949 1.00 18.11 184 VAL A CA 1
ATOM 1407 C C . VAL A 1 184 ? 47.367 39.575 51.942 1.00 17.56 184 VAL A C 1
ATOM 1408 O O . VAL A 1 184 ? 47.508 40.772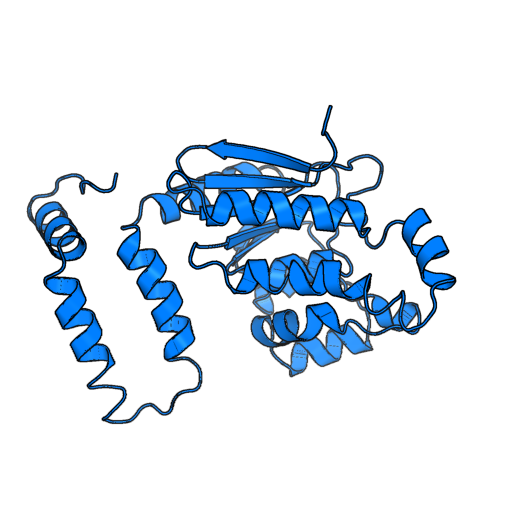 52.225 1.00 17.34 184 VAL A O 1
ATOM 1412 N N . PRO A 1 185 ? 46.887 39.185 50.740 1.00 17.56 185 PRO A N 1
ATOM 1413 C CA . PRO A 1 185 ? 46.552 40.180 49.725 1.00 17.75 185 PRO A CA 1
ATOM 1414 C C . PRO A 1 185 ? 45.520 41.199 50.192 1.00 18.23 185 PRO A C 1
ATOM 1415 O O . PRO A 1 185 ? 44.569 40.837 50.887 1.00 18.56 185 PRO A O 1
ATOM 1419 N N . ASP A 1 186 ? 45.726 42.460 49.807 1.00 17.84 186 ASP A N 1
ATOM 1420 C CA . ASP A 1 186 ? 44.855 43.573 50.207 1.00 18.81 186 ASP A CA 1
ATOM 1421 C C . ASP A 1 186 ? 43.348 43.310 50.014 1.00 19.18 186 ASP A C 1
ATOM 1422 O O . ASP A 1 186 ? 42.534 43.539 50.919 1.00 18.86 186 ASP A O 1
ATOM 1427 N N . ASP A 1 187 ? 42.975 42.844 48.828 1.00 19.67 187 ASP A N 1
ATOM 1428 C CA . ASP A 1 187 ? 41.559 42.800 48.477 1.00 21.40 187 ASP A CA 1
ATOM 1429 C C . ASP A 1 187 ? 40.836 41.625 49.109 1.00 20.15 187 ASP A C 1
ATOM 1430 O O . ASP A 1 187 ? 39.607 41.551 49.027 1.00 21.28 187 ASP A O 1
ATOM 1435 N N . THR A 1 188 ? 41.585 40.718 49.743 1.00 17.94 188 THR A N 1
ATOM 1436 C CA . THR A 1 188 ? 40.959 39.580 50.438 1.00 16.80 188 THR A CA 1
ATOM 1437 C C . THR A 1 188 ? 41.305 39.477 51.930 1.00 14.73 188 THR A C 1
ATOM 1438 O O . THR A 1 188 ? 41.164 38.424 52.552 1.00 13.96 188 THR A O 1
ATOM 1442 N N . LEU A 1 189 ? 41.724 40.598 52.516 1.00 13.94 189 LEU A N 1
ATOM 1443 C CA . LEU A 1 189 ? 42.055 40.637 53.934 1.00 13.75 189 LEU A CA 1
ATOM 1444 C C . LEU A 1 189 ? 40.871 40.208 54.802 1.00 13.67 189 LEU A C 1
ATOM 1445 O O . LEU A 1 189 ? 41.028 39.360 55.690 1.00 13.22 189 LEU A O 1
ATOM 1450 N N . LEU A 1 190 ? 39.698 40.791 54.542 1.00 14.41 190 LEU A N 1
ATOM 1451 C CA . LEU A 1 190 ? 38.500 40.449 55.303 1.00 15.35 190 LEU A CA 1
ATOM 1452 C C . LEU A 1 190 ? 38.139 38.974 55.157 1.00 14.91 190 LEU A C 1
ATOM 1453 O O . LEU A 1 190 ? 37.940 38.270 56.152 1.00 14.52 190 LEU A O 1
ATOM 1458 N N . GLU A 1 191 ? 38.096 38.497 53.916 1.00 14.91 191 GLU A N 1
ATOM 1459 C CA . GLU A 1 191 ? 37.728 37.107 53.656 1.00 14.87 191 GLU A CA 1
ATOM 1460 C C . GLU A 1 191 ? 38.687 36.145 54.359 1.00 14.37 191 GLU A C 1
ATOM 1461 O O . GLU A 1 191 ? 38.257 35.185 55.003 1.00 14.86 191 GLU A O 1
ATOM 1467 N N . PHE A 1 192 ? 39.990 36.412 54.257 1.00 13.57 192 PHE A N 1
ATOM 1468 C CA . PHE A 1 192 ? 40.986 35.589 54.954 1.00 13.89 192 PHE A CA 1
ATOM 1469 C C . PHE A 1 192 ? 40.739 35.567 56.471 1.00 13.29 192 PHE A C 1
ATOM 1470 O O . PHE A 1 192 ? 40.740 34.514 57.114 1.00 14.03 192 PHE A O 1
ATOM 1478 N N . THR A 1 193 ? 40.544 36.754 57.036 1.00 12.88 193 THR A N 1
ATOM 1479 C CA . THR A 1 193 ? 40.386 36.907 58.470 1.00 13.22 193 THR A CA 1
ATOM 1480 C C . THR A 1 193 ? 39.134 36.203 58.983 1.00 14.33 193 THR A C 1
ATOM 1481 O O . THR A 1 193 ? 39.190 35.506 59.997 1.00 14.22 193 THR A O 1
ATOM 1485 N N . LEU A 1 194 ? 38.013 36.369 58.290 1.00 15.56 194 LEU A N 1
ATOM 1486 C CA . LEU A 1 194 ? 36.773 35.715 58.715 1.00 16.73 194 LEU A CA 1
ATOM 1487 C C . LEU A 1 194 ? 36.893 34.191 58.696 1.00 16.93 194 LEU A C 1
ATOM 1488 O O . LEU A 1 194 ? 36.442 33.509 59.619 1.00 17.54 194 LEU A O 1
ATOM 1493 N N . LYS A 1 195 ? 37.536 33.662 57.663 1.00 16.61 195 LYS A N 1
ATOM 1494 C CA . LYS A 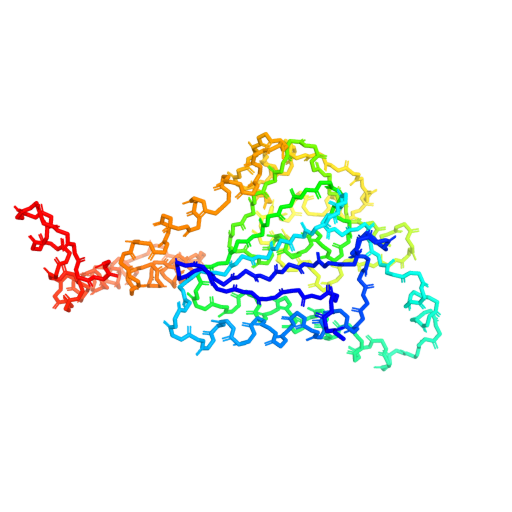1 195 ? 37.722 32.219 57.556 1.00 17.37 195 LYS A CA 1
ATOM 1495 C C . LYS A 1 195 ? 38.656 31.689 58.630 1.00 16.93 195 LYS A C 1
ATOM 1496 O O . LYS A 1 195 ? 38.415 30.623 59.208 1.00 18.49 195 LYS A O 1
ATOM 1502 N N . TYR A 1 196 ? 39.719 32.442 58.904 1.00 15.72 196 TYR A N 1
ATOM 1503 C CA . TYR A 1 196 ? 40.714 32.035 59.880 1.00 15.77 196 TYR A CA 1
ATOM 1504 C C . TYR A 1 196 ? 40.112 32.061 61.284 1.00 15.43 196 TYR A C 1
ATOM 1505 O O . TYR A 1 196 ? 40.326 31.131 62.073 1.00 14.83 196 TYR A O 1
ATOM 1514 N N . ALA A 1 197 ? 39.340 33.112 61.577 1.00 14.95 197 ALA A N 1
ATOM 1515 C CA . ALA A 1 197 ? 38.665 33.228 62.869 1.00 15.40 197 ALA A CA 1
ATOM 1516 C C . ALA A 1 197 ? 37.633 32.114 63.025 1.00 16.79 197 ALA A C 1
ATOM 1517 O O . ALA A 1 197 ? 37.554 31.511 64.085 1.00 16.94 197 ALA A O 1
ATOM 1519 N N . SER A 1 198 ? 36.888 31.829 61.955 1.00 17.95 198 SER A N 1
ATOM 1520 C CA . SER A 1 198 ? 35.889 30.757 61.990 1.00 19.52 198 SER A CA 1
ATOM 1521 C C . SER A 1 198 ? 36.548 29.415 62.285 1.00 20.11 198 SER A C 1
ATOM 1522 O O . SER A 1 198 ? 36.029 28.621 63.083 1.00 20.81 198 SER A O 1
ATOM 1525 N N . GLN A 1 199 ? 37.705 29.164 61.674 1.00 19.77 199 GLN A N 1
ATOM 1526 C CA . GLN A 1 199 ? 38.446 27.919 61.929 1.00 20.54 199 GLN A CA 1
ATOM 1527 C C . GLN A 1 199 ? 38.823 27.735 63.399 1.00 19.57 199 GLN A C 1
ATOM 1528 O O . GLN A 1 199 ? 38.657 26.645 63.958 1.00 20.50 199 GLN A O 1
ATOM 1534 N N . ILE A 1 200 ? 39.324 28.793 64.030 1.00 17.19 200 ILE A N 1
ATOM 1535 C CA . ILE A 1 200 ? 39.601 28.742 65.456 1.00 16.05 200 ILE A CA 1
ATOM 1536 C C . ILE A 1 200 ? 38.307 28.531 66.267 1.00 16.73 200 ILE A C 1
ATOM 1537 O O . ILE A 1 200 ? 38.296 27.756 67.236 1.00 17.44 200 ILE A O 1
ATOM 1542 N N . SER A 1 201 ? 37.220 29.185 65.845 1.00 16.99 201 SER A N 1
ATOM 1543 C CA . SER A 1 201 ? 35.937 29.098 66.563 1.00 18.30 201 SER A CA 1
ATOM 1544 C C . SER A 1 201 ? 35.334 27.703 66.458 1.00 20.03 201 SER A C 1
ATOM 1545 O O . SER A 1 201 ? 34.478 27.340 67.259 1.00 20.97 201 SER A O 1
ATOM 1548 N N . ASN A 1 202 ? 35.800 26.930 65.485 1.00 20.55 202 ASN A N 1
ATOM 1549 C CA . ASN A 1 202 ? 35.309 25.562 65.318 1.00 22.77 202 ASN A CA 1
ATOM 1550 C C . ASN A 1 202 ? 36.184 24.485 65.949 1.00 21.37 202 ASN A C 1
ATOM 1551 O O . ASN A 1 202 ? 35.831 23.296 65.946 1.00 21.61 202 ASN A O 1
ATOM 1556 N N . ASN A 1 203 ? 37.314 24.886 66.518 1.00 18.92 203 ASN A N 1
ATOM 1557 C CA . ASN A 1 203 ? 38.087 23.969 67.347 1.00 17.70 203 ASN A CA 1
ATOM 1558 C C . ASN A 1 203 ? 37.384 23.835 68.703 1.00 16.28 203 ASN A C 1
ATOM 1559 O O . ASN A 1 203 ? 36.551 24.675 69.069 1.00 16.06 203 ASN A O 1
ATOM 1564 N N . ALA A 1 204 ? 37.706 22.779 69.448 1.00 16.4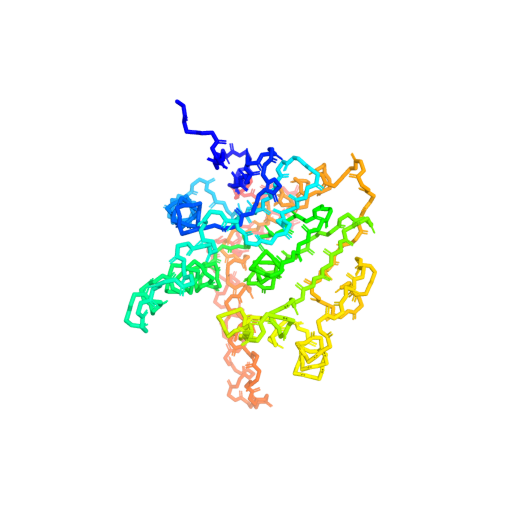7 204 ALA A N 1
ATOM 1565 C CA . ALA A 1 204 ? 37.056 22.549 70.744 1.00 15.87 204 ALA A CA 1
ATOM 1566 C C . ALA A 1 204 ? 37.236 23.753 71.659 1.00 15.52 204 ALA A C 1
ATOM 1567 O O . ALA A 1 204 ? 38.346 24.175 71.925 1.00 15.09 204 ALA A O 1
ATOM 1569 N N . PRO A 1 205 ? 36.125 24.329 72.135 1.00 16.10 205 PRO A N 1
ATOM 1570 C CA . PRO A 1 205 ? 36.223 25.642 72.774 1.00 16.35 205 PRO A CA 1
ATOM 1571 C C . PRO A 1 205 ? 36.993 25.663 74.090 1.00 15.78 205 PRO A C 1
ATOM 1572 O O . PRO A 1 205 ? 37.778 26.590 74.322 1.00 15.98 205 PRO A O 1
ATOM 1576 N N . GLU A 1 206 ? 36.812 24.646 74.933 1.00 15.53 206 GLU A N 1
ATOM 1577 C CA . GLU A 1 206 ? 37.564 24.615 76.186 1.00 16.08 206 GLU A CA 1
ATOM 1578 C C . GLU A 1 206 ? 39.043 24.359 75.917 1.00 15.30 206 GLU A C 1
ATOM 1579 O O . GLU A 1 206 ? 39.908 24.993 76.528 1.00 14.86 206 GLU A O 1
ATOM 1585 N N . ALA A 1 207 ? 39.323 23.438 74.994 1.00 15.10 207 ALA A N 1
ATOM 1586 C CA . ALA A 1 207 ? 40.701 23.122 74.612 1.00 14.88 207 ALA A CA 1
ATOM 1587 C C . ALA A 1 207 ? 41.447 24.360 74.078 1.00 14.63 207 ALA A C 1
ATOM 1588 O O . ALA A 1 207 ? 42.608 24.575 74.421 1.00 14.98 207 ALA A O 1
ATOM 1590 N N . VAL A 1 208 ? 40.758 25.176 73.281 1.00 14.15 208 VAL A N 1
ATOM 1591 C CA . VAL A 1 208 ? 41.344 26.410 72.732 1.00 14.10 208 VAL A CA 1
ATOM 1592 C C . VAL A 1 208 ? 41.689 27.370 73.871 1.00 14.81 208 VAL A C 1
ATOM 1593 O O . VAL A 1 208 ? 42.815 27.865 73.962 1.00 14.60 208 VAL A O 1
ATOM 1597 N N . LYS A 1 209 ? 40.733 27.604 74.769 1.00 15.08 209 LYS A N 1
ATOM 1598 C CA . LYS A 1 209 ? 40.989 28.478 75.911 1.00 16.30 209 LYS A CA 1
ATOM 1599 C C . LYS A 1 209 ? 42.067 27.936 76.845 1.00 15.80 209 LYS A C 1
ATOM 1600 O O . LYS A 1 209 ? 42.925 28.677 77.307 1.00 15.24 209 LYS A O 1
ATOM 1606 N N . ASN A 1 210 ? 42.034 26.627 77.099 1.00 15.81 210 ASN A N 1
ATOM 1607 C CA . ASN A 1 210 ? 43.039 26.000 77.938 1.00 15.80 210 ASN A CA 1
ATOM 1608 C C . ASN A 1 210 ? 44.432 26.092 77.314 1.00 15.34 210 ASN A C 1
ATOM 1609 O O . ASN A 1 210 ? 45.413 26.250 78.030 1.00 16.16 210 ASN A O 1
ATOM 1614 N N . SER A 1 211 ? 44.506 25.993 75.983 1.00 15.17 211 SER A N 1
ATOM 1615 C CA . SER A 1 211 ? 45.790 26.068 75.273 1.00 15.22 211 SER A CA 1
ATOM 1616 C C . SER A 1 211 ? 46.387 27.467 75.348 1.00 15.47 211 SER A C 1
ATOM 1617 O O . SER A 1 211 ? 47.599 27.622 75.476 1.00 16.13 211 SER A O 1
ATOM 1620 N N . LYS A 1 212 ? 45.523 28.476 75.303 1.00 15.69 212 LYS A N 1
ATOM 1621 C CA . LYS A 1 212 ? 45.969 29.853 75.508 1.00 15.78 212 LYS A CA 1
ATOM 1622 C C . LYS A 1 212 ? 46.546 30.004 76.907 1.00 16.26 212 LYS A C 1
ATOM 1623 O O . LYS A 1 212 ? 47.652 30.530 77.067 1.00 16.28 212 LYS A O 1
ATOM 1629 N N . GLN A 1 213 ? 45.815 29.513 77.907 1.00 17.03 213 GLN A N 1
ATOM 1630 C CA . GLN A 1 213 ? 46.250 29.589 79.304 1.00 18.37 213 GLN A CA 1
ATOM 1631 C C . GLN A 1 213 ? 47.582 28.842 79.516 1.00 17.91 213 GLN A C 1
ATOM 1632 O O . GLN A 1 213 ? 48.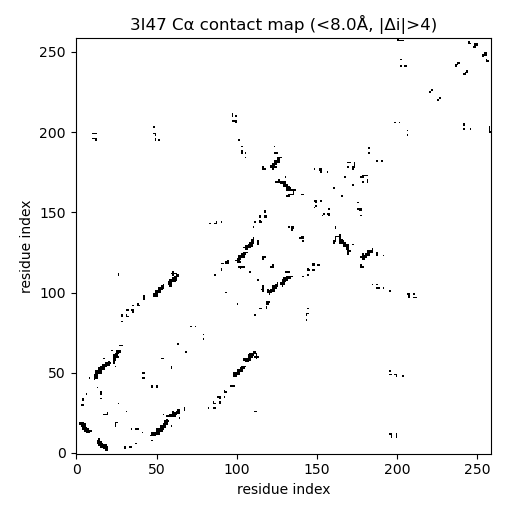468 29.328 80.220 1.00 18.00 213 GLN A O 1
ATOM 1638 N N . LEU A 1 214 ? 47.690 27.674 78.887 1.00 16.71 214 LEU A N 1
ATOM 1639 C CA . LEU A 1 214 ? 48.882 26.830 78.952 1.00 17.06 214 LEU A CA 1
ATOM 1640 C C . LEU A 1 214 ? 50.128 27.533 78.416 1.00 16.75 214 LEU A C 1
ATOM 1641 O O . LEU A 1 214 ? 51.173 27.537 79.073 1.00 16.93 214 LEU A O 1
ATOM 1646 N N . ALA A 1 215 ? 50.020 28.120 77.220 1.00 16.95 215 ALA A N 1
ATOM 1647 C CA . ALA A 1 215 ? 51.157 28.826 76.622 1.00 16.85 215 ALA A CA 1
ATOM 1648 C C . ALA A 1 215 ? 51.611 29.965 77.530 1.00 17.38 215 ALA A C 1
ATOM 1649 O O . ALA A 1 215 ? 52.800 30.151 77.757 1.00 17.66 215 ALA A O 1
ATOM 1651 N N . GLN A 1 216 ? 50.641 30.707 78.061 1.00 18.46 216 GLN A N 1
ATOM 1652 C CA . GLN A 1 216 ? 50.918 31.805 78.973 1.00 20.08 216 GLN A CA 1
ATOM 1653 C C . GLN A 1 216 ? 51.611 31.328 80.251 1.00 19.75 216 GLN A C 1
ATOM 1654 O O . GLN A 1 216 ? 52.536 31.978 80.742 1.00 21.18 216 GLN A O 1
ATOM 1660 N N . TYR A 1 217 ? 51.181 30.177 80.762 1.00 19.22 217 TYR A N 1
ATOM 1661 C CA . TYR A 1 217 ? 51.676 29.638 82.022 1.00 19.28 217 TYR A CA 1
ATOM 1662 C C . TYR A 1 217 ? 53.107 29.116 81.905 1.00 18.96 217 TYR A C 1
ATOM 1663 O O . TYR A 1 217 ? 53.959 29.408 82.754 1.00 19.04 217 TYR A O 1
ATOM 1672 N N . VAL A 1 218 ? 53.383 28.349 80.856 1.00 18.70 218 VAL A N 1
ATOM 1673 C CA . VAL A 1 218 ? 54.703 27.736 80.748 1.00 18.53 218 VAL A CA 1
ATOM 1674 C C . VAL A 1 218 ? 55.789 28.750 80.378 1.00 19.16 218 VAL A C 1
ATOM 1675 O O . VAL A 1 218 ? 56.960 28.551 80.695 1.00 19.67 218 VAL A O 1
ATOM 1679 N N . ALA A 1 219 ? 55.394 29.844 79.725 1.00 20.32 219 ALA A N 1
ATOM 1680 C CA . ALA A 1 219 ? 56.356 30.840 79.267 1.00 22.09 219 ALA A CA 1
ATOM 1681 C C . ALA A 1 219 ? 57.273 31.298 80.400 1.00 24.01 219 ALA A C 1
ATOM 1682 O O . ALA A 1 219 ? 56.813 31.602 81.504 1.00 24.35 219 ALA A O 1
ATOM 1684 N N . ASN A 1 220 ? 58.575 31.299 80.127 1.00 26.07 220 ASN A N 1
ATOM 1685 C CA . ASN A 1 220 ? 59.583 31.774 81.093 1.00 28.82 220 ASN A CA 1
ATOM 1686 C C . ASN A 1 220 ? 59.627 31.022 82.442 1.00 28.58 220 ASN A C 1
ATOM 1687 O O . ASN A 1 220 ? 60.167 31.539 83.426 1.00 29.82 220 ASN A O 1
ATOM 1692 N N . LYS A 1 221 ? 59.045 29.821 82.503 1.00 26.64 221 LYS A N 1
ATOM 1693 C CA . LYS A 1 221 ? 59.224 28.947 83.668 1.00 24.84 221 LYS A CA 1
ATOM 1694 C C . LYS A 1 221 ? 60.356 27.971 83.410 1.00 22.74 221 LYS A C 1
ATOM 1695 O O . LYS A 1 221 ? 60.565 27.549 82.275 1.00 22.41 221 LYS A O 1
ATOM 1701 N N . LYS A 1 222 ? 61.087 27.622 84.469 1.00 21.81 222 LYS A N 1
ATOM 1702 C CA . LYS A 1 222 ? 62.153 26.635 84.379 1.00 21.13 222 LYS A CA 1
A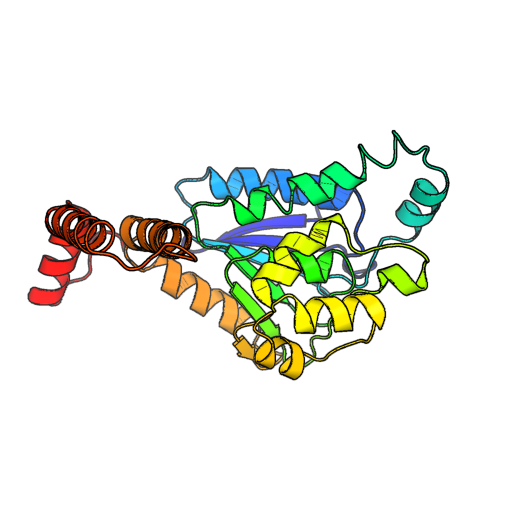TOM 1703 C C . LYS A 1 222 ? 61.557 25.286 83.973 1.00 19.85 222 LYS A C 1
ATOM 1704 O O . LYS A 1 222 ? 60.532 24.868 84.512 1.00 19.60 222 LYS A O 1
ATOM 1710 N N . ILE A 1 223 ? 62.189 24.629 83.004 1.00 18.72 223 ILE A N 1
ATOM 1711 C CA . ILE A 1 223 ? 61.725 23.308 82.568 1.00 18.32 223 ILE A CA 1
ATOM 1712 C C . ILE A 1 223 ? 62.375 22.255 83.454 1.00 18.81 223 ILE A C 1
ATOM 1713 O O . ILE A 1 223 ? 63.441 21.714 83.138 1.00 20.26 223 ILE A O 1
ATOM 1718 N N . ASP A 1 224 ? 61.731 21.997 84.584 1.00 18.03 224 ASP A N 1
ATOM 1719 C CA . ASP A 1 224 ? 62.212 21.025 85.550 1.00 18.21 224 ASP A CA 1
ATOM 1720 C C . ASP A 1 224 ? 61.188 19.912 85.768 1.00 18.30 224 ASP A C 1
ATOM 1721 O O . ASP A 1 224 ? 60.139 19.903 85.128 1.00 17.82 224 ASP A O 1
ATOM 1726 N N . GLU A 1 225 ? 61.494 18.987 86.673 1.00 19.15 225 GLU A N 1
ATOM 1727 C CA . GLU A 1 225 ? 60.615 17.841 86.903 1.00 20.29 225 GLU A CA 1
ATOM 1728 C C . GLU A 1 225 ? 59.236 18.264 87.399 1.00 19.20 225 GLU A C 1
ATOM 1729 O O . GLU A 1 225 ? 58.235 17.670 87.007 1.00 19.18 225 GLU A O 1
ATOM 1735 N N . GLU A 1 226 ? 59.183 19.300 88.238 1.00 18.47 226 GLU A N 1
ATOM 1736 C CA . GLU A 1 226 ? 57.904 19.880 88.661 1.00 18.79 226 GLU A CA 1
ATOM 1737 C C . GLU A 1 226 ? 57.020 20.267 87.466 1.00 18.20 226 GLU A C 1
ATOM 1738 O O . GLU A 1 226 ? 55.835 19.919 87.427 1.00 18.55 226 GLU A O 1
ATOM 1744 N N . LEU A 1 227 ? 57.594 20.982 86.499 1.00 16.77 227 LEU A N 1
ATOM 1745 C CA . LEU A 1 227 ? 56.833 21.431 85.339 1.00 17.11 227 LEU A CA 1
ATOM 1746 C C . LEU A 1 227 ? 56.402 20.258 84.459 1.00 16.98 227 LEU A C 1
ATOM 1747 O O . LEU A 1 227 ? 55.271 20.240 83.953 1.00 17.21 227 LEU A O 1
ATOM 1752 N N . VAL A 1 228 ? 57.296 19.285 84.286 1.00 16.81 228 VAL A N 1
ATOM 1753 C CA . VAL A 1 228 ? 56.967 18.082 83.510 1.00 17.20 228 VAL A CA 1
ATOM 1754 C C . VAL A 1 228 ? 55.735 17.379 84.112 1.00 16.93 228 VAL A C 1
ATOM 1755 O O . VAL A 1 228 ? 54.771 17.084 83.395 1.00 16.81 228 VAL A O 1
ATOM 1759 N N . ARG A 1 229 ? 55.759 17.161 85.428 1.00 17.08 229 ARG A N 1
ATOM 1760 C CA A ARG A 1 229 ? 54.643 16.516 86.125 0.50 17.34 229 ARG A CA 1
ATOM 1761 C CA B ARG A 1 229 ? 54.642 16.513 86.123 0.50 17.44 229 ARG A CA 1
ATOM 1762 C C . ARG A 1 229 ? 53.361 17.334 85.994 1.00 17.30 229 ARG A C 1
ATOM 1763 O O . ARG A 1 229 ? 52.283 16.780 85.767 1.00 16.78 229 ARG A O 1
ATOM 1778 N N . TYR A 1 230 ? 53.482 18.656 86.133 1.00 17.77 230 TYR A N 1
ATOM 1779 C CA . TYR A 1 230 ? 52.320 19.541 85.978 1.00 18.43 230 TYR A CA 1
ATOM 1780 C C . TYR A 1 230 ? 51.702 19.370 84.587 1.00 16.98 230 TYR A C 1
ATOM 1781 O O . TYR A 1 230 ? 50.481 19.216 84.460 1.00 17.22 230 TYR A O 1
ATOM 1790 N N . THR A 1 231 ? 52.541 19.397 83.544 1.00 15.50 231 THR A N 1
ATOM 1791 C CA . THR A 1 231 ? 52.025 19.297 82.182 1.00 14.49 231 THR A CA 1
ATOM 1792 C C . THR A 1 231 ? 51.366 17.942 81.936 1.00 14.24 231 THR A C 1
ATOM 1793 O O . THR A 1 231 ? 50.318 17.877 81.299 1.00 14.49 231 THR A O 1
ATOM 1797 N N . ALA A 1 232 ? 51.961 16.878 82.470 1.00 14.08 232 ALA A N 1
ATOM 1798 C CA . ALA A 1 232 ? 51.403 15.538 82.306 1.00 14.13 232 ALA A CA 1
ATOM 1799 C C . ALA A 1 232 ? 50.049 15.401 82.992 1.00 15.42 232 ALA A C 1
ATOM 1800 O O . ALA A 1 232 ? 49.140 14.774 82.447 1.00 15.39 232 ALA A O 1
ATOM 1802 N N . SER A 1 233 ? 49.911 16.003 84.173 1.00 16.08 233 SER A N 1
ATOM 1803 C CA . SER A 1 233 ? 48.624 15.977 84.878 1.00 16.67 233 SER A CA 1
ATOM 1804 C C . SER A 1 233 ? 47.569 16.800 84.140 1.00 16.58 233 SER A C 1
ATOM 1805 O O . SER A 1 233 ? 46.380 16.458 84.150 1.00 16.75 233 SER A O 1
ATOM 1808 N N . LEU A 1 234 ? 48.000 17.874 83.480 1.00 15.92 234 LEU A N 1
ATOM 1809 C CA . LEU A 1 234 ? 47.059 18.719 82.751 1.00 16.28 234 LEU A CA 1
ATOM 1810 C C . LEU A 1 234 ? 46.422 17.975 81.576 1.00 15.33 234 LEU A C 1
ATOM 1811 O O . LEU A 1 234 ? 45.208 18.022 81.394 1.00 15.59 234 LEU A O 1
ATOM 1816 N N . ILE A 1 235 ? 47.236 17.277 80.778 1.00 14.44 235 ILE A N 1
ATOM 1817 C CA . ILE A 1 235 ? 46.677 16.496 79.673 1.00 13.61 235 ILE A CA 1
ATOM 1818 C C . ILE A 1 235 ? 45.896 15.275 80.174 1.00 13.29 235 ILE A C 1
ATOM 1819 O O . ILE A 1 235 ? 44.881 14.901 79.578 1.00 13.27 235 ILE A O 1
ATOM 1824 N N . ALA A 1 236 ? 46.358 14.664 81.260 1.00 13.12 236 ALA A N 1
ATOM 1825 C CA . ALA A 1 236 ? 45.618 13.530 81.844 1.00 13.35 236 ALA A CA 1
ATOM 1826 C C . ALA A 1 236 ? 44.191 13.941 82.208 1.00 14.06 236 ALA A C 1
ATOM 1827 O O . ALA A 1 236 ? 43.221 13.217 81.916 1.00 14.53 236 ALA A O 1
ATOM 1829 N N . HIS A 1 237 ? 44.068 15.123 82.815 1.00 14.00 237 HIS A N 1
ATOM 1830 C CA . HIS A 1 237 ? 42.765 15.672 83.186 1.00 15.61 237 HIS A CA 1
ATOM 1831 C C . HIS A 1 237 ? 41.930 16.009 81.948 1.00 15.14 237 HIS A C 1
ATOM 1832 O O . HIS A 1 237 ? 40.728 15.731 81.909 1.00 15.96 237 HIS A O 1
ATOM 1839 N N . LYS A 1 238 ? 42.563 16.590 80.924 1.00 13.68 238 LYS A N 1
ATOM 1840 C CA . LYS A 1 238 ? 41.837 16.940 79.707 1.00 13.70 238 LYS A CA 1
ATOM 1841 C C . LYS A 1 238 ? 41.345 15.722 78.923 1.00 14.00 238 LYS A C 1
ATOM 1842 O O . LYS A 1 238 ? 40.277 15.759 78.325 1.00 14.22 238 LYS A O 1
ATOM 1848 N N . ARG A 1 239 ? 42.119 14.635 78.943 1.00 13.50 239 ARG A N 1
ATOM 1849 C CA . ARG A 1 239 ? 41.742 13.435 78.213 1.00 13.38 239 ARG A CA 1
ATOM 1850 C C . ARG A 1 239 ? 40.458 12.814 78.740 1.00 13.85 239 ARG A C 1
ATOM 1851 O O . ARG A 1 239 ? 39.709 12.231 77.968 1.00 14.71 239 ARG A O 1
ATOM 1859 N N . VAL A 1 240 ? 40.217 12.947 80.043 1.00 13.88 240 VAL A N 1
ATOM 1860 C CA . VAL A 1 240 ? 39.012 12.363 80.663 1.00 13.96 240 VAL A CA 1
ATOM 1861 C C . VAL A 1 240 ? 37.867 13.369 80.794 1.00 15.04 240 VAL A C 1
ATOM 1862 O O . VAL A 1 240 ? 36.765 13.003 81.231 1.00 16.01 240 VAL A O 1
ATOM 1866 N N . SER A 1 241 ? 38.126 14.626 80.426 1.00 15.32 241 SER A N 1
ATOM 1867 C CA . SER A 1 241 ? 37.078 15.654 80.406 1.00 15.20 241 SER A CA 1
ATOM 1868 C C . SER A 1 241 ? 35.980 15.281 79.409 1.00 14.82 241 SER A C 1
ATOM 1869 O O . SER A 1 241 ? 36.216 14.546 78.461 1.00 14.31 241 SER A O 1
ATOM 1872 N N . ASP A 1 242 ? 34.774 15.809 79.606 1.00 15.46 242 ASP A N 1
ATOM 1873 C CA . ASP A 1 242 ? 33.706 15.560 78.643 1.00 17.03 242 ASP A CA 1
ATOM 1874 C C . ASP A 1 242 ? 34.096 15.963 77.226 1.00 16.15 242 ASP A C 1
ATOM 1875 O O . ASP A 1 242 ? 33.824 15.236 76.275 1.00 16.33 242 ASP A O 1
ATOM 1880 N N . GLU A 1 243 ? 34.741 17.125 77.084 1.00 15.87 243 GLU A N 1
ATOM 1881 C CA . GLU A 1 243 ? 35.143 17.606 75.766 1.00 15.42 243 GLU A CA 1
ATOM 1882 C C . GLU A 1 243 ? 36.225 16.738 75.111 1.00 15.45 243 GLU A C 1
ATOM 1883 O O . GLU A 1 243 ? 36.155 16.454 73.910 1.00 15.52 243 GLU A O 1
ATOM 1889 N N . GLY A 1 244 ? 37.214 16.320 75.902 1.00 15.65 244 GLY A N 1
ATOM 1890 C CA . GLY A 1 244 ? 38.287 15.464 75.396 1.00 14.80 244 GLY A CA 1
ATOM 1891 C C . GLY A 1 244 ? 37.734 14.109 74.972 1.00 15.18 244 GLY A C 1
ATOM 1892 O O . GLY A 1 244 ? 38.085 13.581 73.917 1.00 15.31 244 GLY A O 1
ATOM 1893 N N . GLN A 1 245 ? 36.835 13.557 75.784 1.00 15.71 245 GLN A N 1
ATOM 1894 C CA . GLN A 1 245 ? 36.213 12.286 75.438 1.00 16.18 245 GLN A CA 1
ATOM 1895 C C . GLN A 1 245 ? 35.362 12.380 74.173 1.00 16.76 245 GLN A C 1
ATOM 1896 O O . GLN A 1 245 ? 35.385 11.477 73.338 1.00 17.39 245 GLN A O 1
ATOM 1902 N N . GLU A 1 246 ? 34.629 13.484 74.033 1.00 16.82 246 GLU A N 1
ATOM 1903 C CA . GLU A 1 246 ? 33.846 13.736 72.832 1.00 17.72 246 GLU A CA 1
ATOM 1904 C C . GLU A 1 246 ? 34.740 13.870 71.611 1.00 17.20 246 GLU A C 1
ATOM 1905 O O . GLU A 1 246 ? 34.450 13.310 70.561 1.00 17.32 246 GLU A O 1
ATOM 1911 N N . GLY A 1 247 ? 35.848 14.596 71.761 1.00 16.93 247 GLY A N 1
ATOM 1912 C CA . GLY A 1 247 ? 36.746 14.816 70.651 1.00 16.81 247 GLY A CA 1
ATOM 1913 C C . GLY A 1 247 ? 37.390 13.535 70.169 1.00 17.07 247 GLY A C 1
ATOM 1914 O O . GLY A 1 247 ? 37.520 13.306 68.969 1.00 17.66 247 GLY A O 1
ATOM 1915 N N . LEU A 1 248 ? 37.774 12.685 71.120 1.00 17.18 248 LEU A N 1
ATOM 1916 C CA . LEU A 1 248 ? 38.399 11.409 70.798 1.00 17.64 248 LEU A CA 1
ATOM 1917 C C . LEU A 1 248 ? 37.401 10.467 70.136 1.00 18.64 248 LEU A C 1
ATOM 1918 O O . LEU A 1 248 ? 37.713 9.839 69.126 1.00 18.72 248 LEU A O 1
ATOM 1923 N N . LYS A 1 249 ? 36.192 10.407 70.693 1.00 19.98 249 LYS A N 1
ATOM 1924 C CA . LYS A 1 249 ? 35.128 9.571 70.139 1.00 22.61 249 LYS A CA 1
ATOM 1925 C C . LYS A 1 249 ? 34.817 9.991 68.700 1.00 23.15 249 LYS A C 1
ATOM 1926 O O . LYS A 1 249 ? 34.768 9.148 67.805 1.00 23.74 249 LYS A O 1
ATOM 1932 N N . ALA A 1 250 ? 34.641 11.295 68.483 1.00 23.15 250 ALA A N 1
ATOM 1933 C CA . ALA A 1 250 ? 34.341 11.828 67.155 1.00 23.28 250 ALA A CA 1
ATOM 1934 C C . ALA A 1 250 ? 35.446 11.494 66.161 1.00 23.81 250 ALA A C 1
ATOM 1935 O O . ALA A 1 250 ? 35.175 11.081 65.037 1.00 23.80 250 ALA A O 1
ATOM 1937 N N . PHE A 1 251 ? 36.698 11.666 66.581 1.00 23.91 251 PHE A N 1
ATOM 1938 C CA . PHE A 1 251 ? 37.826 11.360 65.707 1.00 24.86 251 PHE A CA 1
ATOM 1939 C C . PHE A 1 251 ? 37.907 9.873 65.352 1.00 25.52 251 PHE A C 1
ATOM 1940 O O . PHE A 1 251 ? 38.108 9.513 64.189 1.00 25.99 251 PHE A O 1
ATOM 1948 N N . LEU A 1 252 ? 37.751 9.015 66.355 1.00 25.64 252 LEU A N 1
ATOM 1949 C CA . LEU A 1 252 ? 37.856 7.569 66.153 1.00 26.20 252 LEU A CA 1
ATOM 1950 C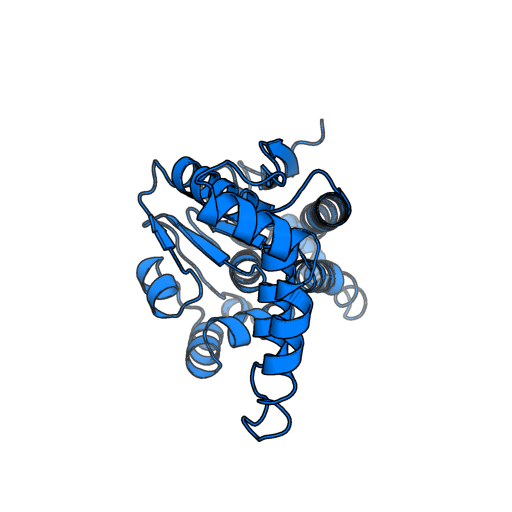 C . LEU A 1 252 ? 36.692 7.008 65.342 1.00 28.10 252 LEU A C 1
ATOM 1951 O O . LEU A 1 252 ? 36.860 6.022 64.628 1.00 28.20 252 LEU A O 1
ATOM 1956 N N . ASN A 1 253 ? 35.528 7.650 65.453 1.00 29.92 253 ASN A N 1
ATOM 1957 C CA . ASN A 1 253 ? 34.319 7.228 64.731 1.00 32.17 253 ASN A CA 1
ATOM 1958 C C . ASN A 1 253 ? 34.105 7.973 63.415 1.00 33.30 253 ASN A C 1
ATOM 1959 O O . ASN A 1 253 ? 33.164 7.666 62.673 1.00 33.61 253 ASN A O 1
ATOM 1964 N N . LYS A 1 254 ? 34.978 8.943 63.136 1.00 33.82 254 LYS A N 1
ATOM 1965 C CA . LYS A 1 254 ? 34.858 9.830 61.970 1.00 34.68 254 LYS A CA 1
ATOM 1966 C C . LYS A 1 254 ? 33.504 10.552 61.938 1.00 34.73 254 LYS A C 1
ATOM 1967 O O . LYS A 1 254 ? 32.797 10.545 60.924 1.00 35.18 254 LYS A O 1
ATOM 1973 N N . GLU A 1 255 ? 33.152 11.157 63.070 1.00 34.16 255 GLU A N 1
ATOM 1974 C CA . GLU A 1 255 ? 31.902 11.896 63.225 1.00 33.74 255 GLU A CA 1
ATOM 1975 C C . GLU A 1 255 ? 32.196 13.338 63.629 1.00 32.76 255 GLU A C 1
ATOM 1976 O O . GLU A 1 255 ? 33.303 13.648 64.077 1.00 32.45 255 GLU A O 1
ATOM 1982 N N . ILE A 1 256 ? 31.211 14.218 63.465 1.00 32.03 256 ILE A N 1
ATOM 1983 C CA . ILE A 1 256 ? 31.378 15.629 63.826 1.00 31.58 256 ILE A CA 1
ATOM 1984 C C . ILE A 1 256 ? 31.260 15.814 65.344 1.00 30.63 256 ILE A C 1
ATOM 1985 O O . ILE A 1 256 ? 30.278 15.386 65.948 1.00 30.47 256 ILE A O 1
ATOM 1990 N N . PRO A 1 257 ? 32.278 16.437 65.973 1.00 29.87 257 PRO A N 1
ATOM 1991 C CA . PRO A 1 257 ? 32.214 16.689 67.417 1.00 29.17 257 PRO A CA 1
ATOM 1992 C C . PRO A 1 257 ? 31.078 17.639 67.804 1.00 29.18 257 PRO A C 1
ATOM 1993 O O . PRO A 1 257 ? 30.721 18.527 67.019 1.00 28.79 257 PRO A O 1
ATOM 1997 N N . ASN A 1 258 ? 30.533 17.460 69.009 1.00 29.61 258 ASN A N 1
ATOM 1998 C CA . ASN A 1 258 ? 29.306 18.166 69.412 1.00 30.17 258 ASN A CA 1
ATOM 1999 C C . ASN A 1 258 ? 29.447 19.664 69.681 1.00 29.59 258 ASN A C 1
ATOM 2000 O O . ASN A 1 258 ? 28.443 20.372 69.808 1.00 29.91 258 ASN A O 1
ATOM 2005 N N . TRP A 1 259 ? 30.685 20.146 69.762 1.00 28.28 259 TRP A N 1
ATOM 2006 C CA . TRP A 1 259 ? 30.923 21.573 69.945 1.00 27.47 259 TRP A CA 1
ATOM 2007 C C . TRP A 1 259 ? 30.699 22.356 68.657 1.00 28.81 259 TRP A C 1
ATOM 2008 O O . TRP A 1 259 ? 30.650 23.589 68.678 1.00 28.92 259 TRP A O 1
ATOM 2019 N N . ASN A 1 260 ? 30.566 21.635 67.543 1.00 29.66 260 ASN A N 1
ATOM 2020 C CA . ASN A 1 260 ? 30.194 22.234 66.257 1.00 30.86 260 ASN A CA 1
ATOM 2021 C C . ASN A 1 260 ? 28.784 21.838 65.816 1.00 31.47 260 ASN A C 1
ATOM 2022 O O . ASN A 1 260 ? 28.221 20.863 66.320 1.00 32.29 260 ASN A O 1
#

CATH classification: 3.90.226.10 (+1 more: 1.10.12.10)

Sequence (259 aa):
SLSDLLYEIQDKVGLLTMNRISKHNAFDNQLLTEMRIRLDSAINDTNVRVIVLKANGKHFSAGADLTWMQSMANFTEEEENLEEDSLVLGNLMMYSISQSPKPTIAMVQGAAFGGGAGLAAACDIAIASTSARRFCFSEVKLGLIPAVISPYVVRAIGERAAKMLFMSAEVFDATRAYSLNLVQHCVPDDTLLEFTLKYASQISNNAPEAVKNSKQLAQYVANKKIDEELVRRYTASLIAHKRVSDEGQEGLKAFLNKEIPNWN

Secondary structure (DSSP, 8-state):
---SEEEEEETTEEEEEE--TTTTT-B-HHHHHHHHHHHHHHHH-TT-SEEEEEE-SS-SB-SB-HHHHHHHHT--HHHHHHHHHHHHHHHHHHHH-SS-EEEEE-SEEETHHHHHHHHSSEEEEETT-EEE--GGGGT---TTTHHHHHHHH-HHHHHHHHHH--EEEHHHHHHTTS-SEEE-GGGHHHHHHHHHHHHHTS-HHHHHHHHHHHHHHTT---SHHHHHHHHHHHHHHHHSHHHHHHHHHHHHT---TT-

Solvent-accessible surface area: 14175 Å² total; per-residue (Å²): 155,130,54,41,2,73,58,96,73,75,89,76,3,0,2,2,6,1,31,27,91,106,122,66,0,10,14,21,65,108,0,10,55,28,1,84,106,69,2,85,50,0,36,111,37,135,95,3,44,0,0,0,3,22,8,50,37,150,30,0,0,38,18,42,9,144,106,46,52,116,53,35,68,118,69,80,156,100,85,44,95,115,23,48,89,23,30,16,56,2,0,123,42,1,18,109,3,74,18,11,1,0,0,12,0,26,10,2,0,40,7,15,0,0,0,0,2,8,3,8,57,27,0,0,0,3,77,62,0,86,0,3,1,36,32,60,132,109,69,80,128,12,54,47,4,29,82,28,0,55,164,33,18,31,118,206,13,0,97,76,2,30,137,53,0,75,80,9,77,0,94,105,0,110,68,26,99,4,0,76,46,45,12,88,64,135,65,7,71,92,69,0,44,144,54,0,28,113,30,1,58,81,13,27,83,33,32,67,59,62,30,120,65,62,103,82,49,52,161,91,166,152,54,136,125,18,87,152,73,49,56,66,70,87,54,139,42,143,108,31,132,26,15,95,27,18,88,113,5,159,133,78,194,101,145,28,110,41,83

Radius of gyration: 19.71 Å; Cα contacts (8 Å, |Δi|>4): 440; chains: 1; bounding box: 43×64×40 Å